Protein AF-A0A3Q2Y5I3-F1 (afdb_monomer)

Sequence (299 aa):
MSGGERCAGTARRYRDRNDTFIEIMEARQEQEHLVAIQEQCLQKLESLRQCGDKLLKEAKEAKELISNFDISPKEHDAAQMVKRAELERKEANKKEVEVKILQEEYTQLQRRKHHLLHRVQRDAVYRDFMQQALKLTRFEDEASLAGHLENLLRIREQLCEKQRLAEEQVDMQRKALLTFNSQHRLMLLQCSNQLSQLHHKLDRAQPEMEHWETKWKHIQGTAAKETLLLGLIKMAALNLYELTGGDVDGEKGVPLSDTDTQLDKLKMFMQDHKDIVRLYQGSSHRNDEEKNTLTLTQH

Mean predicted aligned error: 19.64 Å

Radius of gyration: 103.21 Å; Cα contacts (8 Å, |Δi|>4): 40; chains: 1; bounding box: 162×77×316 Å

Solvent-accessible surface area (backbone atoms only — not comparable to full-atom values): 16712 Å² total; per-residue (Å²): 132,88,83,88,82,88,87,89,90,91,93,89,88,91,88,88,87,67,71,74,63,55,60,60,55,53,57,51,55,52,52,55,53,50,50,55,51,49,52,52,51,49,54,51,50,51,53,49,49,54,49,49,56,49,54,54,48,52,52,49,54,52,50,51,49,49,54,55,60,58,54,52,53,58,52,48,52,52,50,50,50,49,52,50,53,50,50,51,48,53,52,50,51,51,52,50,51,50,51,52,51,52,50,51,51,50,53,50,52,49,51,52,49,53,53,51,51,51,50,54,56,68,52,39,61,57,52,55,49,48,53,52,50,38,74,76,44,92,52,94,44,72,67,57,46,49,52,49,50,52,49,51,50,53,50,49,52,55,51,52,52,53,48,50,54,51,49,51,50,52,50,52,50,50,51,52,50,53,53,49,49,53,53,49,52,50,51,52,51,52,53,51,52,52,49,51,53,52,49,56,52,47,66,62,46,47,60,56,50,53,50,51,50,52,51,49,52,50,52,52,53,50,52,54,50,52,53,49,52,50,52,52,50,47,51,52,44,48,55,52,26,45,72,74,70,48,50,57,89,51,102,84,31,52,54,85,86,44,51,66,63,39,48,52,51,44,50,49,53,52,48,52,52,50,52,52,50,46,54,54,52,55,52,52,51,51,60,53,52,55,54,59,60,66,61,68,79,72,125

Structure (mmCIF, N/CA/C/O backbone):
data_AF-A0A3Q2Y5I3-F1
#
_entry.id   AF-A0A3Q2Y5I3-F1
#
loop_
_atom_site.group_PDB
_atom_site.id
_atom_site.type_symbol
_atom_site.label_atom_id
_atom_site.label_alt_id
_atom_site.label_comp_id
_atom_site.label_asym_id
_atom_site.label_entity_id
_atom_site.label_seq_id
_atom_site.pdbx_PDB_ins_code
_atom_site.Cartn_x
_atom_site.Cartn_y
_atom_site.Cartn_z
_atom_site.occupancy
_atom_site.B_iso_or_equiv
_atom_site.auth_seq_id
_atom_site.auth_comp_id
_atom_site.auth_asym_id
_atom_site.auth_atom_id
_atom_site.pdbx_PDB_model_num
ATOM 1 N N . MET A 1 1 ? -72.805 -4.104 191.306 1.00 37.31 1 MET A N 1
ATOM 2 C CA . MET A 1 1 ? -73.645 -4.900 192.231 1.00 37.31 1 MET A CA 1
ATOM 3 C C . MET A 1 1 ? -72.861 -6.167 192.544 1.00 37.31 1 MET A C 1
ATOM 5 O O . MET A 1 1 ? -72.469 -6.827 191.598 1.00 37.31 1 MET A O 1
ATOM 9 N N . SER A 1 2 ? -72.286 -6.248 193.752 1.00 36.44 2 SER A N 1
ATOM 10 C CA . SER A 1 2 ? -72.666 -7.196 194.830 1.00 36.44 2 SER A CA 1
ATOM 11 C C . SER A 1 2 ? -72.330 -8.657 194.478 1.00 36.44 2 SER A C 1
ATOM 13 O O . SER A 1 2 ? -72.789 -9.116 193.447 1.00 36.44 2 SER A O 1
ATOM 15 N N . GLY A 1 3 ? -71.581 -9.472 195.224 1.00 39.47 3 GLY A N 1
ATOM 16 C CA . GLY A 1 3 ? -70.977 -9.395 196.557 1.00 39.47 3 GLY A CA 1
ATOM 17 C C . GLY A 1 3 ? -70.750 -10.831 197.093 1.00 39.47 3 GLY A C 1
ATOM 18 O O . GLY A 1 3 ? -71.532 -11.714 196.755 1.00 39.47 3 GLY A O 1
ATOM 19 N N . GLY A 1 4 ? -69.717 -11.025 197.935 1.00 42.94 4 GLY A N 1
ATOM 20 C CA . GLY A 1 4 ? -69.507 -12.160 198.875 1.00 42.94 4 GLY A CA 1
ATOM 21 C C . GLY A 1 4 ? -68.862 -13.448 198.317 1.00 42.94 4 GLY A C 1
ATOM 22 O O . GLY A 1 4 ? -68.993 -13.734 197.139 1.00 42.94 4 GLY A O 1
ATOM 23 N N . GLU A 1 5 ? -68.173 -14.322 199.067 1.00 44.59 5 GLU A N 1
ATOM 24 C CA . GLU A 1 5 ? -67.511 -14.315 200.388 1.00 44.59 5 GLU A CA 1
ATOM 25 C C . GLU A 1 5 ? -66.733 -15.663 200.556 1.00 44.59 5 GLU A C 1
ATOM 27 O O . GLU A 1 5 ? -67.221 -16.703 200.130 1.00 44.59 5 GLU A O 1
ATOM 32 N N . ARG A 1 6 ? -65.574 -15.622 201.244 1.00 42.53 6 ARG A N 1
ATOM 33 C CA . ARG A 1 6 ? -64.947 -16.615 202.173 1.00 42.53 6 ARG A CA 1
ATOM 34 C C . ARG A 1 6 ? -64.421 -18.035 201.776 1.00 42.53 6 ARG A C 1
ATOM 36 O O . ARG A 1 6 ? -65.171 -18.967 201.541 1.00 42.53 6 ARG A O 1
ATOM 43 N N . CYS A 1 7 ? -63.093 -18.180 201.989 1.00 43.72 7 CYS A N 1
ATOM 44 C CA . CYS A 1 7 ? -62.319 -19.097 202.884 1.00 43.72 7 CYS A CA 1
ATOM 45 C C . CYS A 1 7 ? -62.081 -20.629 202.647 1.00 43.72 7 CYS A C 1
ATOM 47 O O . CYS A 1 7 ? -62.951 -21.446 202.905 1.00 43.72 7 CYS A O 1
ATOM 49 N N . ALA A 1 8 ? -60.779 -20.956 202.445 1.00 42.91 8 ALA A N 1
ATOM 50 C CA . ALA A 1 8 ? -59.867 -21.891 203.179 1.00 42.91 8 ALA A CA 1
ATOM 51 C C . ALA A 1 8 ? -59.876 -23.448 203.023 1.00 42.91 8 ALA A C 1
ATOM 53 O O . ALA A 1 8 ? -60.890 -24.097 203.239 1.00 42.91 8 ALA A O 1
ATOM 54 N N . GLY A 1 9 ? -58.669 -24.052 202.860 1.00 41.31 9 GLY A N 1
ATOM 55 C CA . GLY A 1 9 ? -58.313 -25.418 203.345 1.00 41.31 9 GLY A CA 1
ATOM 56 C C . GLY A 1 9 ? -57.348 -26.286 202.484 1.00 41.31 9 GLY A C 1
ATOM 57 O O . GLY A 1 9 ? -57.491 -26.345 201.277 1.00 41.31 9 GLY A O 1
ATOM 58 N N . THR A 1 10 ? -56.379 -26.980 203.110 1.00 48.19 10 THR A N 1
ATOM 59 C CA . THR A 1 10 ? -55.113 -27.632 202.628 1.00 48.19 10 THR A CA 1
ATOM 60 C C . THR A 1 10 ? -55.147 -29.087 202.050 1.00 48.19 10 THR A C 1
ATOM 62 O O . THR A 1 10 ? -55.926 -29.879 202.568 1.00 48.19 10 THR A O 1
ATOM 65 N N . ALA A 1 11 ? -54.189 -29.476 201.150 1.00 41.56 11 ALA A N 1
ATOM 66 C CA . ALA A 1 11 ? -53.293 -30.696 201.153 1.00 41.56 11 ALA A CA 1
ATOM 67 C C . ALA A 1 11 ? -53.036 -31.461 199.798 1.00 41.56 11 ALA A C 1
ATOM 69 O O . ALA A 1 11 ? -53.981 -32.013 199.247 1.00 41.56 11 ALA A O 1
ATOM 70 N N . ARG A 1 12 ? -51.754 -31.624 199.350 1.00 41.28 12 ARG A N 1
ATOM 71 C CA . ARG A 1 12 ? -51.049 -32.844 198.783 1.00 41.28 12 ARG A CA 1
ATOM 72 C C . ARG A 1 12 ? -49.870 -32.550 197.804 1.00 41.28 12 ARG A C 1
ATOM 74 O O . ARG A 1 12 ? -49.924 -31.612 197.025 1.00 41.28 12 ARG A O 1
ATOM 81 N N . ARG A 1 13 ? -48.813 -33.392 197.851 1.00 51.41 13 ARG A N 1
ATOM 82 C CA . ARG A 1 13 ? -47.571 -33.438 197.019 1.00 51.41 13 ARG A CA 1
ATOM 83 C C . ARG A 1 13 ? -47.617 -34.545 195.923 1.00 51.41 13 ARG A C 1
ATOM 85 O O . ARG A 1 13 ? -48.323 -35.525 196.138 1.00 51.41 13 ARG A O 1
ATOM 92 N N . TYR A 1 14 ? -46.711 -34.434 194.922 1.00 46.28 14 TYR A N 1
ATOM 93 C CA . TYR A 1 14 ? -46.072 -35.430 193.997 1.00 46.28 14 TYR A CA 1
ATOM 94 C C . TYR A 1 14 ? -46.535 -35.554 192.506 1.00 46.28 14 TYR A C 1
ATOM 96 O O . TYR A 1 14 ? -47.634 -36.038 192.257 1.00 46.28 14 TYR A O 1
ATOM 104 N N . ARG A 1 15 ? -45.579 -35.276 191.572 1.00 46.00 15 ARG A N 1
ATOM 105 C CA . ARG A 1 15 ? -45.534 -35.215 190.064 1.00 46.00 15 ARG A CA 1
ATOM 106 C C . ARG A 1 15 ? -45.593 -33.763 189.544 1.00 46.00 15 ARG A C 1
ATOM 108 O O . ARG A 1 15 ? -46.498 -33.054 189.937 1.00 46.00 15 ARG A O 1
ATOM 115 N N . ASP A 1 16 ? -44.618 -33.193 188.826 1.00 48.84 16 ASP A N 1
ATOM 116 C CA . ASP A 1 16 ? -44.074 -33.640 187.537 1.00 48.84 16 ASP A CA 1
ATOM 117 C C . ASP A 1 16 ? -42.703 -32.985 187.221 1.00 48.84 16 ASP A C 1
ATOM 119 O O . ASP A 1 16 ? -42.537 -31.778 187.377 1.00 48.84 16 ASP A O 1
ATOM 123 N N . ARG A 1 17 ? -41.702 -33.774 186.812 1.00 51.22 17 ARG A N 1
ATOM 124 C CA . ARG A 1 17 ? -40.350 -33.328 186.386 1.00 51.22 17 ARG A CA 1
ATOM 125 C C . ARG A 1 17 ? -39.983 -33.882 184.995 1.00 51.22 17 ARG A C 1
ATOM 127 O O . ARG A 1 17 ? -38.840 -33.722 184.583 1.00 51.22 17 ARG A O 1
ATOM 134 N N . ASN A 1 18 ? -40.914 -34.542 184.298 1.00 50.06 18 ASN A N 1
ATOM 135 C CA . ASN A 1 18 ? -40.638 -35.269 183.052 1.00 50.06 18 ASN A CA 1
ATOM 136 C C . ASN A 1 18 ? -40.991 -34.498 181.768 1.00 50.06 18 ASN A C 1
ATOM 138 O O . ASN A 1 18 ? -40.448 -34.835 180.719 1.00 50.06 18 ASN A O 1
ATOM 142 N N . ASP A 1 19 ? -41.812 -33.450 181.838 1.00 56.25 19 A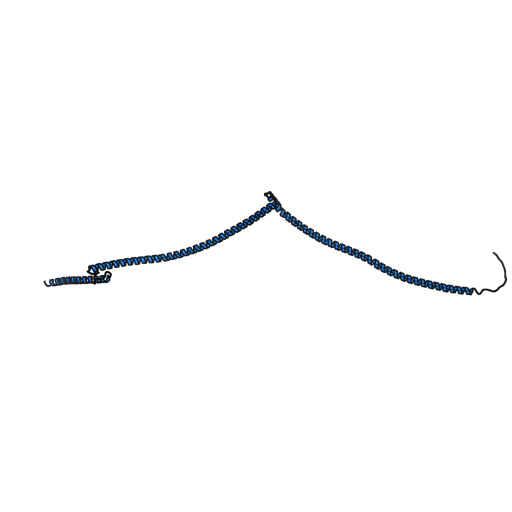SP A N 1
ATOM 143 C CA . ASP A 1 19 ? -42.281 -32.748 180.632 1.00 56.25 19 ASP A CA 1
ATOM 144 C C . ASP A 1 19 ? -41.212 -31.851 179.978 1.00 56.25 19 ASP A C 1
ATOM 146 O O . ASP A 1 19 ? -41.177 -31.714 178.760 1.00 56.25 19 ASP A O 1
ATOM 150 N N . THR A 1 20 ? -40.247 -31.318 180.736 1.00 59.03 20 THR A N 1
ATOM 151 C CA . THR A 1 20 ? -39.224 -30.400 180.191 1.00 59.03 20 THR A CA 1
ATOM 152 C C . THR A 1 20 ? -38.118 -31.078 179.375 1.00 59.03 20 THR A C 1
ATOM 154 O O . THR A 1 20 ? -37.373 -30.400 178.670 1.00 59.03 20 THR A O 1
ATOM 157 N N . PHE A 1 21 ? -37.968 -32.405 179.455 1.00 57.53 21 PHE A N 1
ATOM 158 C CA . PHE A 1 21 ? -36.950 -33.134 178.684 1.00 57.53 21 PHE A CA 1
ATOM 159 C C . PHE A 1 21 ? -37.434 -33.501 177.270 1.00 57.53 21 PHE A C 1
ATOM 161 O O . PHE A 1 21 ? -36.614 -33.649 176.365 1.00 57.53 21 PHE A O 1
ATOM 168 N N . ILE A 1 22 ? -38.751 -33.616 177.067 1.00 62.06 22 ILE A N 1
ATOM 169 C CA . ILE A 1 22 ? -39.343 -33.964 175.766 1.00 62.06 22 ILE A CA 1
ATOM 170 C C . ILE A 1 22 ? -39.290 -32.765 174.804 1.00 62.06 22 ILE A C 1
ATOM 172 O O . ILE A 1 22 ? -38.855 -32.929 173.666 1.00 62.06 22 ILE A O 1
ATOM 176 N N . GLU A 1 23 ? -39.567 -31.547 175.282 1.00 62.19 23 GLU A N 1
ATOM 177 C CA . GLU A 1 23 ? -39.551 -30.327 174.450 1.00 62.19 23 GLU A CA 1
ATOM 178 C C . GLU A 1 23 ? -38.173 -30.017 173.821 1.00 62.19 23 GLU A C 1
ATOM 180 O O . GLU A 1 23 ? -38.087 -29.519 172.700 1.00 62.19 23 GLU A O 1
ATOM 185 N N . ILE A 1 24 ? -37.061 -30.337 174.497 1.00 62.91 24 ILE A N 1
ATOM 186 C CA . ILE A 1 24 ? -35.706 -30.054 173.977 1.00 62.91 24 ILE A CA 1
ATOM 187 C C . ILE A 1 24 ? -35.306 -31.031 172.856 1.00 62.91 24 ILE A C 1
ATOM 189 O O . ILE A 1 24 ? -34.544 -30.669 171.955 1.00 62.91 24 ILE A O 1
ATOM 193 N N . MET A 1 25 ? -35.810 -32.267 172.891 1.00 58.34 25 MET A N 1
ATOM 194 C CA . MET A 1 25 ? -35.556 -33.265 171.847 1.00 58.34 25 MET A CA 1
ATOM 195 C C . MET A 1 25 ? -36.312 -32.937 170.553 1.00 58.34 25 MET A C 1
ATOM 197 O O . MET A 1 25 ? -35.748 -33.091 169.468 1.00 58.34 25 MET A O 1
ATOM 201 N N . GLU A 1 26 ? -37.539 -32.425 170.665 1.00 62.31 26 GLU A N 1
ATOM 202 C CA . GLU A 1 26 ? -38.366 -32.015 169.522 1.00 62.31 26 GLU A CA 1
ATOM 203 C C . GLU A 1 26 ? -37.750 -30.822 168.769 1.00 62.31 26 GLU A C 1
ATOM 205 O O . GLU A 1 26 ? -37.588 -30.879 167.548 1.00 62.31 26 GLU A O 1
ATOM 210 N N . ALA A 1 27 ? -37.251 -29.806 169.485 1.00 65.88 27 ALA A N 1
ATOM 211 C CA . ALA A 1 27 ? -36.591 -28.645 168.875 1.00 65.88 27 ALA A CA 1
ATOM 212 C C . ALA A 1 27 ? -35.312 -29.001 168.080 1.00 65.88 27 ALA A C 1
ATOM 214 O O . ALA A 1 27 ? -34.944 -28.315 167.124 1.00 65.88 27 ALA A O 1
ATOM 215 N N . ARG A 1 28 ? -34.612 -30.085 168.447 1.00 64.56 28 ARG A N 1
ATOM 216 C CA . ARG A 1 28 ? -33.393 -30.529 167.747 1.00 64.56 28 ARG A CA 1
ATOM 217 C C . ARG A 1 28 ? -33.705 -31.246 166.433 1.00 64.56 28 ARG A C 1
ATOM 219 O O . ARG A 1 28 ? -32.997 -31.034 165.450 1.00 64.56 28 ARG A O 1
ATOM 226 N N . GLN A 1 29 ? -34.774 -32.045 166.406 1.00 64.00 29 GLN A N 1
ATOM 227 C CA . GLN A 1 29 ? -35.258 -32.684 165.179 1.00 64.00 29 GLN A CA 1
ATOM 228 C C . GLN A 1 29 ? -35.803 -31.657 164.178 1.00 64.00 29 GLN A C 1
ATOM 230 O O . GLN A 1 29 ? -35.561 -31.789 162.978 1.00 64.00 29 GLN A O 1
ATOM 235 N N . GLU A 1 30 ? -36.467 -30.600 164.652 1.00 67.75 30 GLU A N 1
ATOM 236 C CA . GLU A 1 30 ? -36.909 -29.497 163.789 1.00 67.75 30 GLU A CA 1
ATOM 237 C C . GLU A 1 30 ? -35.732 -28.743 163.151 1.00 67.75 30 GLU A C 1
ATOM 239 O O . GLU A 1 30 ? -35.774 -28.428 161.960 1.00 67.75 30 GLU A O 1
ATOM 244 N N . GLN A 1 31 ? -34.650 -28.505 163.902 1.00 68.00 31 GLN A N 1
ATOM 245 C CA . GLN A 1 31 ? -33.450 -27.841 163.384 1.00 68.00 31 GLN A CA 1
ATOM 246 C C . GLN A 1 31 ? -32.772 -28.665 162.272 1.00 68.00 31 GLN A C 1
ATOM 248 O O . GLN A 1 31 ? -32.412 -28.116 161.230 1.00 68.00 31 GLN A O 1
ATOM 253 N N . GLU A 1 32 ? -32.617 -29.978 162.463 1.00 68.69 32 GLU A N 1
ATOM 254 C CA . GLU A 1 32 ? -32.039 -30.873 161.448 1.00 68.69 32 GLU A CA 1
ATOM 255 C C . GLU A 1 32 ? -32.923 -30.955 160.191 1.00 68.69 32 GLU A C 1
ATOM 257 O O . GLU A 1 32 ? -32.415 -30.932 159.068 1.00 68.69 32 GLU A O 1
ATOM 262 N N . HIS A 1 33 ? -34.249 -30.952 160.360 1.00 74.44 33 HIS A N 1
ATOM 263 C CA . HIS A 1 33 ? -35.201 -30.924 159.249 1.00 74.44 33 HIS A CA 1
ATOM 264 C C . HIS A 1 33 ? -35.137 -29.608 158.448 1.00 74.44 33 HIS A C 1
ATOM 266 O O . HIS A 1 33 ? -35.180 -29.628 157.216 1.00 74.44 33 HIS A O 1
ATOM 272 N N . LEU A 1 34 ? -34.968 -28.459 159.114 1.00 74.00 34 LEU A N 1
ATOM 273 C CA . LEU A 1 34 ? -34.811 -27.160 158.446 1.00 74.00 34 LEU A CA 1
ATOM 274 C C . LEU A 1 34 ? -33.501 -27.055 157.650 1.00 74.00 34 LEU A C 1
ATOM 276 O O . LEU A 1 34 ? -33.509 -26.518 156.540 1.00 74.00 34 LEU A O 1
ATOM 280 N N . VAL A 1 35 ? -32.393 -27.598 158.167 1.00 78.69 35 VAL A N 1
ATOM 281 C CA . VAL A 1 35 ? -31.107 -27.632 157.444 1.00 78.69 35 VAL A CA 1
ATOM 282 C C . VAL A 1 35 ? -31.206 -28.516 156.198 1.00 78.69 35 VAL A C 1
ATOM 284 O O . VAL A 1 35 ? -30.776 -28.104 155.121 1.00 78.69 35 VAL A O 1
ATOM 287 N N . ALA A 1 36 ? -31.864 -29.674 156.296 1.00 77.75 36 ALA A N 1
ATOM 288 C CA . ALA A 1 36 ? -32.100 -30.547 155.146 1.00 77.75 36 ALA A CA 1
ATOM 289 C C . ALA A 1 36 ? -32.948 -29.863 154.050 1.00 77.75 36 ALA A C 1
ATOM 291 O O . ALA A 1 36 ? -32.664 -30.002 152.856 1.00 77.75 36 ALA A O 1
ATOM 292 N N . ILE A 1 37 ? -33.956 -29.071 154.438 1.00 78.12 37 ILE A N 1
ATOM 293 C CA . ILE A 1 37 ? -34.752 -28.264 153.499 1.00 78.12 37 ILE A CA 1
ATOM 294 C C . ILE A 1 37 ? -33.896 -27.168 152.853 1.00 78.12 37 ILE A C 1
ATOM 296 O O . ILE A 1 37 ? -34.027 -26.915 151.653 1.00 78.12 37 ILE A O 1
ATOM 300 N N . GLN A 1 38 ? -33.009 -26.523 153.613 1.00 79.19 38 GLN A N 1
ATOM 301 C CA . GLN A 1 38 ? -32.127 -25.476 153.099 1.00 79.19 38 GLN A CA 1
ATOM 302 C C . GLN A 1 38 ? -31.134 -26.026 152.064 1.00 79.19 38 GLN A C 1
ATOM 304 O O . GLN A 1 38 ? -30.949 -25.415 151.008 1.00 79.19 38 GLN A O 1
ATOM 309 N N . GLU A 1 39 ? -30.541 -27.193 152.320 1.00 79.19 39 GLU A N 1
ATOM 310 C CA . GLU A 1 39 ? -29.638 -27.863 151.378 1.00 79.19 39 GLU A CA 1
ATOM 311 C C . GLU A 1 39 ? -30.367 -28.316 150.106 1.00 79.19 39 GLU A C 1
ATOM 313 O O . GLU A 1 39 ? -29.867 -28.096 148.999 1.00 79.19 39 GLU A O 1
ATOM 318 N N . GLN A 1 40 ? -31.591 -28.848 150.226 1.00 80.06 40 GLN A N 1
ATOM 319 C CA . GLN A 1 40 ? -32.436 -29.145 149.062 1.00 80.06 40 GLN A CA 1
ATOM 320 C C . GLN A 1 40 ? -32.775 -27.887 148.254 1.00 80.06 40 GLN A C 1
ATOM 322 O O . GLN A 1 40 ? -32.740 -27.915 147.020 1.00 80.06 40 GLN A O 1
ATOM 327 N N . CYS A 1 41 ? -33.087 -26.774 148.925 1.00 80.12 41 CYS A N 1
ATOM 328 C CA . CYS A 1 41 ? -33.339 -25.496 148.262 1.00 80.12 41 CYS A CA 1
ATOM 329 C C . CYS A 1 41 ? -32.100 -25.007 147.499 1.00 80.12 41 CYS A C 1
ATOM 331 O O . CYS A 1 41 ? -32.232 -24.573 146.354 1.00 80.12 41 CYS A O 1
ATOM 333 N N . LEU A 1 42 ? -30.905 -25.122 148.088 1.00 84.12 42 LEU A N 1
ATOM 334 C CA . LEU A 1 42 ? -29.641 -24.723 147.460 1.00 84.12 42 LEU A CA 1
ATOM 335 C C . LEU A 1 42 ? -29.295 -25.583 146.240 1.00 84.12 42 LEU A C 1
ATOM 337 O O . LEU A 1 42 ? -29.021 -25.033 145.174 1.00 84.12 42 LEU A O 1
ATOM 341 N N . GLN A 1 43 ? -29.388 -26.910 146.343 1.00 81.94 43 GLN A N 1
ATOM 342 C CA . GLN A 1 43 ? -29.141 -27.809 145.207 1.00 81.94 43 GLN A CA 1
ATOM 343 C C . GLN A 1 43 ? -30.130 -27.564 144.060 1.00 81.94 43 GLN A C 1
ATOM 345 O O . GLN A 1 43 ? -29.751 -27.542 142.885 1.00 81.94 43 GLN A O 1
ATOM 350 N N . LYS A 1 44 ? -31.406 -27.317 144.385 1.00 82.62 44 LYS A N 1
ATOM 351 C CA . LYS A 1 44 ? -32.424 -26.981 143.385 1.00 82.62 44 LYS A CA 1
ATOM 352 C C . LYS A 1 44 ? -32.116 -25.645 142.710 1.00 82.62 44 LYS A C 1
ATOM 354 O O . LYS A 1 44 ? -32.226 -25.551 141.489 1.00 82.62 44 LYS A O 1
ATOM 359 N N . LEU A 1 45 ? -31.655 -24.651 143.467 1.00 84.56 45 LEU A N 1
ATOM 360 C CA . LEU A 1 45 ? -31.252 -23.346 142.943 1.00 84.56 45 LEU A CA 1
ATOM 361 C C . LEU A 1 45 ? -30.013 -23.439 142.034 1.00 84.56 45 LEU A C 1
ATOM 363 O O . LEU A 1 45 ? -29.995 -22.819 140.972 1.00 84.56 45 LEU A O 1
ATOM 367 N N . GLU A 1 46 ? -29.023 -24.268 142.375 1.00 83.88 46 GLU A N 1
ATOM 368 C CA . GLU A 1 46 ? -27.865 -24.524 141.508 1.00 83.88 46 GLU A CA 1
ATOM 369 C C . GLU A 1 46 ? -28.241 -25.276 140.225 1.00 83.88 46 GLU A C 1
ATOM 371 O O . GLU A 1 46 ? -27.785 -24.899 139.144 1.00 83.88 46 GLU A O 1
ATOM 376 N N . SER A 1 47 ? -29.125 -26.277 140.302 1.00 83.94 47 SER A N 1
ATOM 377 C CA . SER A 1 47 ? -29.622 -26.990 139.115 1.00 83.94 47 SER A CA 1
ATOM 378 C C . SER A 1 47 ? -30.410 -26.069 138.175 1.00 83.94 47 SER A C 1
ATOM 380 O O . SER A 1 47 ? -30.244 -26.136 136.957 1.00 83.94 47 SER A O 1
ATOM 382 N N . LEU A 1 48 ? -31.206 -25.149 138.734 1.00 86.56 48 LEU A N 1
ATOM 383 C CA . LEU A 1 48 ? -31.932 -24.129 137.979 1.00 86.56 48 LEU A CA 1
ATOM 384 C C . LEU A 1 48 ? -30.981 -23.107 137.358 1.00 86.56 48 LEU A C 1
ATOM 386 O O . LEU A 1 48 ? -31.184 -22.722 136.211 1.00 86.56 48 LEU A O 1
ATOM 390 N N . ARG A 1 49 ? -29.918 -22.709 138.065 1.00 87.38 49 ARG A N 1
ATOM 391 C CA . ARG A 1 49 ? -28.883 -21.822 137.523 1.00 87.38 49 ARG A CA 1
ATOM 392 C C . ARG A 1 49 ? -28.142 -22.474 136.356 1.00 87.38 49 ARG A C 1
ATOM 394 O O . ARG A 1 49 ? -28.014 -21.860 135.304 1.00 87.38 49 ARG A O 1
ATOM 401 N N . GLN A 1 50 ? -27.726 -23.733 136.497 1.00 83.94 50 GLN A N 1
ATOM 402 C CA . GLN A 1 50 ? -27.095 -24.486 135.408 1.00 83.94 50 GLN A CA 1
ATOM 403 C C . GLN A 1 50 ? -28.054 -24.711 134.229 1.00 83.94 50 GLN A C 1
ATOM 405 O O . GLN A 1 50 ? -27.631 -24.658 133.075 1.00 83.94 50 GLN A O 1
ATOM 410 N N . CYS A 1 51 ? -29.341 -24.947 134.503 1.00 87.06 51 CYS A N 1
ATOM 411 C CA . CYS A 1 51 ? -30.384 -25.031 133.480 1.00 87.06 51 CYS A CA 1
ATOM 412 C C . CYS A 1 51 ? -30.552 -23.688 132.748 1.00 87.06 51 CYS A C 1
ATOM 414 O O . CYS A 1 51 ? -30.596 -23.656 131.521 1.00 87.06 51 CYS A O 1
ATOM 416 N N . GLY A 1 52 ? -30.539 -22.574 133.485 1.00 87.50 52 GLY A N 1
ATOM 417 C CA . GLY A 1 52 ? -30.578 -21.222 132.932 1.00 87.50 52 GLY A CA 1
ATOM 418 C C . GLY A 1 52 ? -29.370 -20.904 132.050 1.00 87.50 52 GLY A C 1
ATOM 419 O O . GLY A 1 52 ? -29.542 -20.410 130.940 1.00 87.50 52 GLY A O 1
ATOM 420 N N . ASP A 1 53 ? -28.158 -21.251 132.488 1.00 88.00 53 ASP A N 1
ATOM 421 C CA . ASP A 1 53 ? -26.934 -21.026 131.708 1.00 88.00 53 ASP A CA 1
ATOM 422 C C . ASP A 1 53 ? -26.903 -21.864 130.416 1.00 88.00 53 ASP A C 1
ATOM 424 O O . ASP A 1 53 ? -26.415 -21.389 129.387 1.00 88.00 53 ASP A O 1
ATOM 428 N N . LYS A 1 54 ? -27.449 -23.091 130.435 1.00 88.56 54 LYS A N 1
ATOM 429 C CA . LYS A 1 54 ? -27.617 -23.931 129.233 1.00 88.56 54 LYS A CA 1
ATOM 430 C C . LYS A 1 54 ? -28.630 -23.327 128.264 1.00 88.56 54 LYS A C 1
ATOM 432 O O . LYS A 1 54 ? -28.287 -23.110 127.107 1.00 88.56 54 LYS A O 1
ATOM 437 N N . LEU A 1 55 ? -29.814 -22.959 128.755 1.00 87.56 55 LEU A N 1
ATOM 438 C CA . LEU A 1 55 ? -30.846 -22.303 127.946 1.00 87.56 55 LEU A CA 1
ATOM 439 C C . LEU A 1 55 ? -30.343 -20.992 127.331 1.00 87.56 55 LEU A C 1
ATOM 441 O O . LEU A 1 55 ? -30.683 -20.663 126.199 1.00 87.56 55 LEU A O 1
ATOM 445 N N . LEU A 1 56 ? -29.498 -20.244 128.044 1.00 88.62 56 LEU A N 1
ATOM 446 C CA . LEU A 1 56 ? -28.941 -18.991 127.540 1.00 88.62 56 LEU A CA 1
ATOM 447 C C . LEU A 1 56 ? -27.870 -19.211 126.457 1.00 88.62 56 LEU A C 1
ATOM 449 O O . LEU A 1 56 ? -27.732 -18.370 125.567 1.00 88.62 56 LEU A O 1
ATOM 453 N N . LYS A 1 57 ? -27.130 -20.327 126.499 1.00 87.62 57 LYS A N 1
ATOM 454 C CA . LYS A 1 57 ? -26.235 -20.743 125.404 1.00 87.62 57 LYS A CA 1
ATOM 455 C C . LYS A 1 57 ? -27.027 -21.209 124.189 1.00 87.62 57 LYS A C 1
ATOM 457 O O . LYS A 1 57 ? -26.797 -20.684 123.105 1.00 87.62 57 LYS A O 1
ATOM 462 N N . GLU A 1 58 ? -28.019 -22.072 124.387 1.00 87.06 58 GLU A N 1
ATOM 463 C CA . GLU A 1 58 ? -28.908 -22.542 123.317 1.00 87.06 58 GLU A CA 1
ATOM 464 C C . GLU A 1 58 ? -29.646 -21.373 122.646 1.00 87.06 58 GLU A C 1
ATOM 466 O O . GLU A 1 58 ? -29.753 -21.319 121.424 1.00 87.06 58 GLU A O 1
ATOM 471 N N . ALA A 1 59 ? -30.081 -20.369 123.416 1.00 85.88 59 ALA A N 1
ATOM 472 C CA . ALA A 1 59 ? -30.698 -19.162 122.872 1.00 85.88 59 ALA A CA 1
ATOM 473 C C . ALA A 1 59 ? -29.725 -18.310 122.033 1.00 85.88 59 ALA A C 1
ATOM 475 O O . ALA A 1 59 ? -30.138 -17.705 121.042 1.00 85.88 59 ALA A O 1
ATOM 476 N N . LYS A 1 60 ? -28.438 -18.246 122.405 1.00 85.94 60 LYS A N 1
ATOM 477 C CA . LYS A 1 60 ? -27.406 -17.554 121.611 1.00 85.94 60 LYS A CA 1
ATOM 478 C C . LYS A 1 60 ? -27.095 -18.313 120.323 1.00 85.94 60 LYS A C 1
ATOM 480 O O . LYS A 1 60 ? -27.087 -17.694 119.264 1.00 85.94 60 LYS A O 1
ATOM 485 N N . GLU A 1 61 ? -26.941 -19.631 120.400 1.00 85.62 61 GLU A N 1
ATOM 486 C CA . GLU A 1 61 ? -26.732 -20.504 119.239 1.00 85.62 61 GLU A CA 1
ATOM 487 C C . GLU A 1 61 ? -27.922 -20.434 118.267 1.00 85.62 61 GLU A C 1
ATOM 489 O O . GLU A 1 61 ? -27.738 -20.252 117.063 1.00 85.62 61 GLU A O 1
ATOM 494 N N . ALA A 1 62 ? -29.157 -20.460 118.779 1.00 83.31 62 ALA A N 1
ATOM 495 C CA . ALA A 1 62 ? -30.362 -20.280 117.971 1.00 83.31 62 ALA A CA 1
ATOM 496 C C . ALA A 1 62 ? -30.404 -18.902 117.291 1.00 83.31 62 ALA A C 1
ATOM 498 O O . ALA A 1 62 ? -30.791 -18.796 116.127 1.00 83.31 62 ALA A O 1
ATOM 499 N N . LYS A 1 63 ? -29.974 -17.839 117.983 1.00 83.62 63 LYS A N 1
ATOM 500 C CA . LYS A 1 63 ? -29.921 -16.485 117.416 1.00 83.62 63 LYS A CA 1
ATOM 501 C C . LYS A 1 63 ? -28.877 -16.360 116.302 1.00 83.62 63 LYS A C 1
ATOM 503 O O . LYS A 1 63 ? -29.146 -15.699 115.301 1.00 83.62 63 LYS A O 1
ATOM 508 N N . GLU A 1 64 ? -27.718 -16.996 116.447 1.00 82.75 64 GLU A N 1
ATOM 509 C CA . GLU A 1 64 ? -26.686 -17.035 115.402 1.00 82.75 64 GLU A CA 1
ATOM 510 C C . GLU A 1 64 ? -27.146 -17.838 114.182 1.00 82.75 64 GLU A C 1
ATOM 512 O O . GLU A 1 64 ? -26.978 -17.380 113.052 1.00 82.75 64 GLU A O 1
ATOM 517 N N . LEU A 1 65 ? -27.812 -18.978 114.390 1.00 81.69 65 LEU A N 1
ATOM 518 C CA . LEU A 1 65 ? -28.417 -19.744 113.301 1.00 81.69 65 LEU A CA 1
ATOM 519 C C . LEU A 1 65 ? -29.465 -18.916 112.554 1.00 81.69 65 LEU A C 1
ATOM 521 O O . LEU A 1 65 ? -29.385 -18.820 111.334 1.00 81.69 65 LEU A O 1
ATOM 525 N N . ILE A 1 66 ? -30.391 -18.257 113.258 1.00 79.12 66 ILE A N 1
ATOM 526 C CA . ILE A 1 66 ? -31.398 -17.390 112.626 1.00 79.12 66 ILE A CA 1
ATOM 527 C C . ILE A 1 66 ? -30.723 -16.266 111.834 1.00 79.12 66 ILE A C 1
ATOM 529 O O . ILE A 1 66 ? -31.082 -16.046 110.684 1.00 79.12 66 ILE A O 1
ATOM 533 N N . SER A 1 67 ? -29.704 -15.603 112.391 1.00 75.44 67 SER A N 1
ATOM 534 C CA . SER A 1 67 ? -28.961 -14.558 111.675 1.00 75.44 67 SER A CA 1
ATOM 535 C C . SER A 1 67 ? -28.289 -15.088 110.402 1.00 75.44 67 SER A C 1
ATOM 537 O O . SER A 1 67 ? -28.351 -14.439 109.360 1.00 75.44 67 SER A O 1
ATOM 539 N N . ASN A 1 68 ? -27.687 -16.278 110.453 1.00 73.62 68 ASN A N 1
ATOM 540 C CA . ASN A 1 68 ? -27.053 -16.906 109.291 1.00 73.62 68 ASN A CA 1
ATOM 541 C C . ASN A 1 68 ? -28.087 -17.347 108.236 1.00 73.62 68 ASN A C 1
ATOM 543 O O . ASN A 1 68 ? -27.832 -17.254 107.034 1.00 73.62 68 ASN A O 1
ATOM 547 N N . PHE A 1 69 ? -29.271 -17.782 108.675 1.00 69.62 69 PHE A N 1
ATOM 548 C CA . PHE A 1 69 ? -30.382 -18.185 107.813 1.00 69.62 69 PHE A CA 1
ATOM 549 C C . PHE A 1 69 ? -31.216 -17.027 107.265 1.00 69.62 69 PHE A C 1
ATOM 551 O O . PHE A 1 69 ? -31.916 -17.258 106.295 1.00 69.62 69 PHE A O 1
ATOM 558 N N . ASP A 1 70 ? -31.188 -15.819 107.828 1.00 66.69 70 ASP A N 1
ATOM 559 C CA . ASP A 1 70 ? -31.964 -14.678 107.304 1.00 66.69 70 ASP A CA 1
ATOM 560 C C . ASP A 1 70 ? -31.167 -13.858 106.269 1.00 66.69 70 ASP A C 1
ATOM 562 O O . ASP A 1 70 ? -31.738 -13.289 105.336 1.00 66.69 70 ASP A O 1
ATOM 566 N N . ILE A 1 71 ? -29.835 -13.837 106.403 1.00 66.12 71 ILE A N 1
ATOM 567 C CA . ILE A 1 71 ? -28.917 -13.151 105.478 1.00 66.12 71 ILE A CA 1
ATOM 568 C C . ILE A 1 71 ? -28.758 -13.966 104.180 1.00 66.12 71 ILE A C 1
ATOM 570 O O . ILE A 1 71 ? -28.869 -13.425 103.083 1.00 66.12 71 ILE A O 1
ATOM 574 N N . SER A 1 72 ? -28.608 -15.289 104.291 1.00 63.75 72 SER A N 1
ATOM 575 C CA . SER A 1 72 ? -28.346 -16.186 103.154 1.00 63.75 72 SER A CA 1
ATOM 576 C C . SER A 1 72 ? -29.450 -16.245 102.068 1.00 63.75 72 SER A C 1
ATOM 578 O O . SER A 1 72 ? -29.126 -16.081 100.891 1.00 63.75 72 SER A O 1
ATOM 580 N N . PRO A 1 73 ? -30.752 -16.429 102.375 1.00 65.06 73 PRO A N 1
ATOM 581 C CA . PRO A 1 73 ? -31.794 -16.585 101.359 1.00 65.06 73 PRO A CA 1
ATOM 582 C C . PRO A 1 73 ? -32.190 -15.262 100.700 1.00 65.06 73 PRO A C 1
ATOM 584 O O . PRO A 1 73 ? -32.405 -15.237 99.493 1.00 65.06 73 PRO A O 1
ATOM 587 N N . LYS A 1 74 ? -32.230 -14.141 101.436 1.00 71.44 74 LYS A N 1
ATOM 588 C CA . LYS A 1 74 ? -32.540 -12.826 100.844 1.00 71.44 74 LYS A CA 1
ATOM 589 C C . LYS A 1 74 ? -31.445 -12.373 99.881 1.00 71.44 74 LYS A C 1
ATOM 591 O O . LYS A 1 74 ? -31.759 -11.886 98.797 1.00 71.44 74 LYS A O 1
ATOM 596 N N . GLU A 1 75 ? -30.177 -12.560 100.246 1.00 68.88 75 GLU A N 1
ATOM 597 C CA . GLU A 1 75 ? -29.049 -12.249 99.364 1.00 68.88 75 GLU A CA 1
ATOM 598 C C . GLU A 1 75 ? -28.976 -13.212 98.172 1.00 68.88 75 GLU A C 1
ATOM 600 O O . GLU A 1 75 ? -28.727 -12.772 97.049 1.00 68.88 75 GLU A O 1
ATOM 605 N N . HIS A 1 76 ? -29.263 -14.504 98.373 1.00 73.12 76 HIS A N 1
ATOM 606 C CA . HIS A 1 76 ? -29.299 -15.497 97.299 1.00 73.12 76 HIS A CA 1
ATOM 607 C C . HIS A 1 76 ? -30.426 -15.236 96.285 1.00 73.12 76 HIS A C 1
ATOM 609 O O . HIS A 1 76 ? -30.171 -15.230 95.079 1.00 73.12 76 HIS A O 1
ATOM 615 N N . ASP A 1 77 ? -31.651 -14.974 96.743 1.00 75.88 77 ASP A N 1
ATOM 616 C CA . ASP A 1 77 ? -32.802 -14.717 95.870 1.00 75.88 77 ASP A CA 1
ATOM 617 C C . ASP A 1 77 ? -32.651 -13.386 95.129 1.00 75.88 77 ASP A C 1
ATOM 619 O O . ASP A 1 77 ? -32.905 -13.312 93.922 1.00 75.88 77 ASP A O 1
ATOM 623 N N . ALA A 1 78 ? -32.142 -12.350 95.807 1.00 79.50 78 ALA A N 1
ATOM 624 C CA . ALA A 1 78 ? -31.781 -11.091 95.165 1.00 79.50 78 ALA A CA 1
ATOM 625 C C . ALA A 1 78 ? -30.684 -11.299 94.106 1.00 79.50 78 ALA A C 1
ATOM 627 O O . ALA A 1 78 ? -30.821 -10.825 92.977 1.00 79.50 78 ALA A O 1
ATOM 628 N N . ALA A 1 79 ? -29.634 -12.070 94.408 1.00 81.00 79 ALA A N 1
ATOM 629 C CA . ALA A 1 79 ? -28.571 -12.378 93.453 1.00 81.00 79 ALA A CA 1
ATOM 630 C C . ALA A 1 79 ? -29.067 -13.220 92.264 1.00 81.00 79 ALA A C 1
ATOM 632 O O . ALA A 1 79 ? -28.618 -13.020 91.133 1.00 81.00 79 ALA A O 1
ATOM 633 N N . GLN A 1 80 ? -30.004 -14.148 92.476 1.00 82.88 80 GLN A N 1
ATOM 634 C CA . GLN A 1 80 ? -30.593 -14.951 91.405 1.00 82.88 80 GLN A CA 1
ATOM 635 C C . GLN A 1 80 ? -31.503 -14.112 90.498 1.00 82.88 80 GLN A C 1
ATOM 637 O O . GLN A 1 80 ? -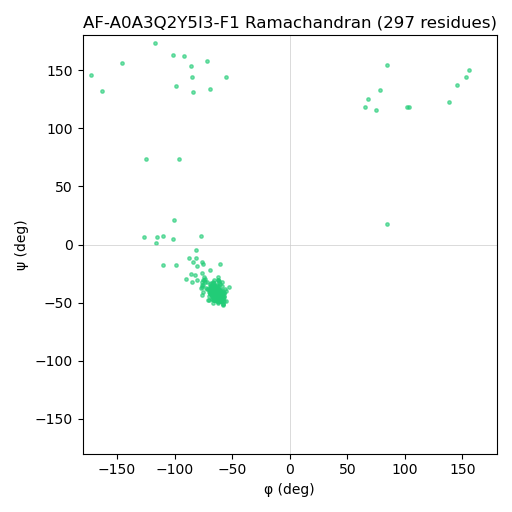31.441 -14.260 89.275 1.00 82.88 80 GLN A O 1
ATOM 642 N N . MET A 1 81 ? -32.305 -13.209 91.068 1.00 80.50 81 MET A N 1
ATOM 643 C CA . MET A 1 81 ? -33.114 -12.243 90.316 1.00 80.50 81 MET A CA 1
ATOM 644 C C . MET A 1 81 ? -32.231 -11.315 89.475 1.00 80.50 81 MET A C 1
ATOM 646 O O . MET A 1 81 ? -32.497 -11.133 88.288 1.00 80.50 81 MET A O 1
ATOM 650 N N . VAL A 1 82 ? -31.135 -10.803 90.049 1.00 84.88 82 VAL A N 1
ATOM 651 C CA . VAL A 1 82 ? -30.153 -9.979 89.326 1.00 84.88 82 VAL A CA 1
ATOM 652 C C . VAL A 1 82 ? -29.527 -10.762 88.171 1.00 84.88 82 VAL A C 1
ATOM 654 O O . VAL A 1 82 ? -29.523 -10.271 87.046 1.00 84.88 82 VAL A O 1
ATOM 657 N N . LYS A 1 83 ? -29.091 -12.010 88.387 1.00 86.88 83 LYS A N 1
ATOM 658 C CA . LYS A 1 83 ? -28.537 -12.861 87.315 1.00 86.88 83 LYS A CA 1
ATOM 659 C C . LYS A 1 83 ? -29.543 -13.136 86.192 1.00 86.88 83 LYS A C 1
ATOM 661 O O . LYS A 1 83 ? -29.163 -13.119 85.024 1.00 86.88 83 LYS A O 1
ATOM 666 N N . ARG A 1 84 ? -30.817 -13.386 86.517 1.00 85.62 84 ARG A N 1
ATOM 667 C CA . ARG A 1 84 ? -31.880 -13.582 85.510 1.00 85.62 84 ARG A CA 1
ATOM 668 C C . ARG A 1 84 ? -32.136 -12.302 84.718 1.00 85.62 84 ARG A C 1
ATOM 670 O O . ARG A 1 84 ? -32.140 -12.356 83.493 1.00 85.62 84 ARG A O 1
ATOM 677 N N . ALA A 1 85 ? -32.237 -11.162 85.399 1.00 88.75 85 ALA A N 1
ATOM 678 C CA . ALA A 1 85 ? -32.378 -9.858 84.757 1.00 88.75 85 ALA A CA 1
ATOM 679 C C . ALA A 1 85 ? -31.161 -9.508 83.879 1.00 88.75 85 ALA A C 1
ATOM 681 O O . ALA A 1 85 ? -31.310 -8.909 82.817 1.00 88.75 85 ALA A O 1
ATOM 682 N N . GLU A 1 86 ? -29.947 -9.902 84.276 1.00 87.88 86 GLU A N 1
ATOM 683 C CA . GLU A 1 86 ? -28.738 -9.741 83.464 1.00 87.88 86 GLU A CA 1
ATOM 684 C C . GLU A 1 86 ? -28.727 -10.633 82.219 1.00 87.88 86 GLU A C 1
ATOM 686 O O . GLU A 1 86 ? -28.289 -10.184 81.160 1.00 87.88 86 GLU A O 1
ATOM 691 N N . LEU A 1 87 ? -29.181 -11.886 82.319 1.00 91.94 87 LEU A N 1
ATOM 692 C CA . LEU A 1 87 ? -29.294 -12.784 81.165 1.00 91.94 87 LEU A CA 1
ATOM 693 C C . LEU A 1 87 ? -30.345 -12.275 80.178 1.00 91.94 87 LEU A C 1
ATOM 695 O O . LEU A 1 87 ? -30.056 -12.167 78.989 1.00 91.94 87 LEU A O 1
ATOM 699 N N . GLU A 1 88 ? -31.508 -11.869 80.679 1.00 90.00 88 GLU A N 1
ATOM 700 C CA . GLU A 1 88 ? -32.575 -11.283 79.870 1.00 90.00 88 GLU A CA 1
ATOM 701 C C . GLU A 1 88 ? -32.115 -9.981 79.200 1.00 90.00 88 GLU A C 1
ATOM 703 O O . GLU A 1 88 ? -32.328 -9.793 78.005 1.00 90.00 88 GLU A O 1
ATOM 708 N N . ARG A 1 89 ? -31.365 -9.127 79.913 1.00 90.44 89 ARG A N 1
ATOM 709 C CA . ARG A 1 89 ? -30.713 -7.947 79.322 1.00 90.44 89 ARG A CA 1
ATOM 710 C C . ARG A 1 89 ? -29.699 -8.313 78.244 1.00 90.44 89 ARG A C 1
ATOM 712 O O . ARG A 1 89 ? -29.654 -7.654 77.214 1.00 90.44 89 ARG A O 1
ATOM 719 N N . LYS A 1 90 ? -28.881 -9.350 78.442 1.00 92.62 90 LYS A N 1
ATOM 720 C CA . LYS A 1 90 ? -27.913 -9.804 77.428 1.00 92.62 90 LYS A CA 1
ATOM 721 C C . LYS A 1 90 ? -28.617 -10.328 76.178 1.00 92.62 90 LYS A C 1
ATOM 723 O O . LYS A 1 90 ? -28.165 -10.041 75.073 1.00 92.62 90 LYS A O 1
ATOM 728 N N . GLU A 1 91 ? -29.705 -11.074 76.330 1.00 93.00 91 GLU A N 1
ATOM 729 C CA . GLU A 1 91 ? -30.511 -11.557 75.206 1.00 93.00 91 GLU A CA 1
ATOM 730 C C . GLU A 1 91 ? -31.253 -10.425 74.496 1.00 93.00 91 GLU A C 1
ATOM 732 O O . GLU A 1 91 ? -31.242 -10.374 73.266 1.00 93.00 91 GLU A O 1
ATOM 737 N N . ALA A 1 92 ? -31.834 -9.488 75.248 1.00 93.12 92 ALA A N 1
ATOM 738 C CA . ALA A 1 92 ? -32.448 -8.283 74.702 1.00 93.12 92 ALA A CA 1
ATOM 739 C C . ALA A 1 92 ? -31.425 -7.456 73.912 1.00 93.12 92 ALA A C 1
ATOM 741 O O . ALA A 1 92 ? -31.697 -7.092 72.773 1.00 93.12 92 ALA A O 1
ATOM 742 N N . ASN A 1 93 ? -30.216 -7.267 74.450 1.00 94.12 93 ASN A N 1
ATOM 743 C CA . ASN A 1 93 ? -29.137 -6.555 73.765 1.00 94.12 93 ASN A CA 1
ATOM 744 C C . ASN A 1 93 ? -28.702 -7.264 72.472 1.00 94.12 93 ASN A C 1
ATOM 746 O O . ASN A 1 93 ? -28.484 -6.598 71.465 1.00 94.12 93 ASN A O 1
ATOM 750 N N . LYS A 1 94 ? -28.592 -8.602 72.464 1.00 95.00 94 LYS A N 1
ATOM 751 C CA . LYS A 1 94 ? -28.276 -9.365 71.240 1.00 95.00 94 LYS A CA 1
ATOM 752 C C . LYS A 1 94 ? -29.348 -9.172 70.169 1.00 95.00 94 LYS A C 1
ATOM 754 O O . LYS A 1 94 ? -29.018 -8.831 69.038 1.00 95.00 94 LYS A O 1
ATOM 759 N N . LYS A 1 95 ? -30.623 -9.309 70.548 1.00 95.81 95 LYS A N 1
ATOM 760 C CA . LYS A 1 95 ? -31.759 -9.082 69.644 1.00 95.81 95 LYS A CA 1
ATOM 761 C C . LYS A 1 95 ? -31.799 -7.639 69.144 1.00 95.81 95 LYS A C 1
ATOM 763 O O . LYS A 1 95 ? -32.094 -7.411 67.980 1.00 95.81 95 LYS A O 1
ATOM 768 N N . GLU A 1 96 ? -31.469 -6.662 69.985 1.00 95.75 96 GLU A N 1
ATOM 769 C CA . GLU A 1 96 ? -31.429 -5.255 69.584 1.00 95.75 96 GLU A CA 1
ATOM 770 C C . GLU A 1 96 ? -30.314 -4.979 68.564 1.00 95.75 96 GLU A C 1
ATOM 772 O O . GLU A 1 96 ? -30.523 -4.234 67.607 1.00 95.75 96 GLU A O 1
ATOM 777 N N . VAL A 1 97 ? -29.145 -5.608 68.723 1.00 95.81 97 VAL A N 1
ATOM 778 C CA . VAL A 1 97 ? -28.060 -5.538 67.733 1.00 95.81 97 VAL A CA 1
ATOM 779 C C . VAL A 1 97 ? -28.478 -6.196 66.417 1.00 95.81 97 VAL A C 1
ATOM 781 O O . VAL A 1 97 ? -28.294 -5.597 65.362 1.00 95.81 97 VAL A O 1
ATOM 784 N N . GLU A 1 98 ? -29.092 -7.379 66.460 1.00 95.56 98 GLU A N 1
ATOM 785 C CA . GLU A 1 98 ? -29.605 -8.058 65.261 1.00 95.56 98 GLU A CA 1
ATOM 786 C C . GLU A 1 98 ? -30.677 -7.228 64.545 1.00 95.56 98 GLU A C 1
ATOM 788 O O . GLU A 1 98 ? -30.633 -7.087 63.325 1.00 95.56 98 GLU A O 1
ATOM 793 N N . VAL A 1 99 ? -31.599 -6.606 65.287 1.00 96.44 99 VAL A N 1
ATOM 794 C CA . VAL A 1 99 ? -32.607 -5.697 64.721 1.00 96.44 99 VAL A CA 1
ATOM 795 C C . VAL A 1 99 ? -31.945 -4.497 64.046 1.00 96.44 99 VAL A C 1
ATOM 797 O O . VAL A 1 99 ? -32.374 -4.121 62.958 1.00 96.44 99 VAL A O 1
ATOM 800 N N . LYS A 1 100 ? -30.890 -3.919 64.636 1.00 96.88 100 LYS A N 1
ATOM 801 C CA . LYS A 1 100 ? -30.138 -2.813 64.018 1.00 96.88 100 LYS A CA 1
ATOM 802 C C . LYS A 1 100 ? -29.458 -3.248 62.718 1.00 96.88 100 LYS A C 1
ATOM 804 O O . LYS A 1 100 ? -29.606 -2.562 61.711 1.00 96.88 100 LYS A O 1
ATOM 809 N N . ILE A 1 101 ? -28.797 -4.407 62.708 1.00 96.62 101 ILE A N 1
ATOM 810 C CA . ILE A 1 101 ? -28.158 -4.960 61.501 1.00 96.62 101 ILE A CA 1
ATOM 811 C C . ILE A 1 101 ? -29.205 -5.214 60.407 1.00 96.62 101 ILE A C 1
ATOM 813 O O . ILE A 1 101 ? -29.052 -4.747 59.280 1.00 96.62 101 ILE A O 1
ATOM 817 N N . LEU A 1 102 ? -30.314 -5.876 60.744 1.00 96.88 102 LEU A N 1
ATOM 818 C CA . LEU A 1 102 ? -31.401 -6.146 59.799 1.00 96.88 102 LEU A CA 1
ATOM 819 C C . LEU A 1 102 ? -32.052 -4.858 59.279 1.00 96.88 102 LEU A C 1
ATOM 821 O O . LEU A 1 102 ? -32.424 -4.780 58.108 1.00 96.88 102 LEU A O 1
ATOM 825 N N . GLN A 1 103 ? -32.181 -3.827 60.118 1.00 97.25 103 GLN A N 1
ATOM 826 C CA . GLN A 1 103 ? -32.653 -2.509 59.690 1.00 97.25 103 GLN A CA 1
ATOM 827 C C . GLN A 1 103 ? -31.686 -1.871 58.689 1.00 97.25 103 GLN A C 1
ATOM 829 O O . GLN A 1 103 ? -32.124 -1.361 57.656 1.00 97.25 103 GLN A O 1
ATOM 834 N N . GLU A 1 104 ? -30.380 -1.923 58.945 1.00 96.38 104 GLU A N 1
ATOM 835 C CA . GLU A 1 104 ? -29.372 -1.422 58.012 1.00 96.38 104 GLU A CA 1
ATOM 836 C C . GLU A 1 104 ? -29.426 -2.170 56.673 1.00 96.38 104 GLU A C 1
ATOM 838 O O . GLU A 1 104 ? -29.524 -1.523 55.625 1.00 96.38 104 GLU A O 1
ATOM 843 N N . GLU A 1 105 ? -29.463 -3.503 56.686 1.00 96.62 105 GLU A N 1
ATOM 844 C CA . GLU A 1 105 ? -29.596 -4.341 55.487 1.00 96.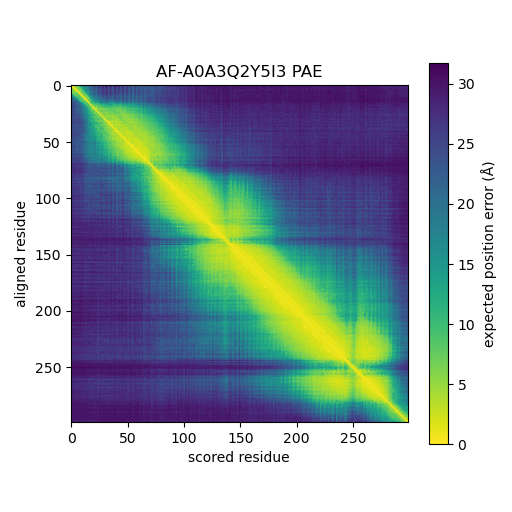62 105 GLU A CA 1
ATOM 845 C C . GLU A 1 105 ? -30.878 -4.034 54.709 1.00 96.62 105 GLU A C 1
ATOM 847 O O . GLU A 1 105 ? -30.842 -3.841 53.489 1.00 96.62 105 GLU A O 1
ATOM 852 N N . TYR A 1 106 ? -32.008 -3.896 55.407 1.00 96.44 106 TYR A N 1
ATOM 853 C CA . TYR A 1 106 ? -33.275 -3.509 54.798 1.00 96.44 106 TYR A CA 1
ATOM 854 C C . TYR A 1 106 ? -33.168 -2.148 54.099 1.00 96.44 106 TYR A C 1
ATOM 856 O O . TYR A 1 106 ? -33.600 -2.003 52.953 1.00 96.44 106 TYR A O 1
ATOM 864 N N . THR A 1 107 ? -32.529 -1.149 54.722 1.00 97.44 107 THR A N 1
ATOM 865 C CA . THR A 1 107 ? -32.339 0.165 54.078 1.00 97.44 107 THR A CA 1
ATOM 866 C C . THR A 1 107 ? -31.405 0.099 52.867 1.00 97.44 107 THR A C 1
ATOM 868 O O . THR A 1 107 ? -31.594 0.851 51.906 1.00 97.44 107 THR A O 1
ATOM 871 N N . GLN A 1 108 ? -30.393 -0.773 52.879 1.00 97.19 108 GLN A N 1
ATOM 872 C CA . GLN A 1 108 ? -29.484 -0.966 51.746 1.00 97.19 108 GLN A CA 1
ATOM 873 C C . GLN A 1 108 ? -30.196 -1.643 50.575 1.00 97.19 108 GLN A C 1
ATOM 875 O O . GLN A 1 108 ? -30.135 -1.151 49.444 1.00 97.19 108 GLN A O 1
ATOM 880 N N . LEU A 1 109 ? -30.932 -2.720 50.850 1.00 97.50 109 LEU A N 1
ATOM 881 C CA . LEU A 1 109 ? -31.778 -3.400 49.872 1.00 97.50 109 LEU A CA 1
ATOM 882 C C . LEU A 1 109 ? -32.795 -2.436 49.271 1.00 97.50 109 LEU A C 1
ATOM 884 O O . LEU A 1 109 ? -32.979 -2.401 48.052 1.00 97.50 109 LEU A O 1
ATOM 888 N N . GLN A 1 110 ? -33.392 -1.584 50.101 1.00 96.94 110 GLN A N 1
ATOM 889 C CA . GLN A 1 110 ? -34.372 -0.630 49.623 1.00 96.94 110 GLN A CA 1
ATOM 890 C C . GLN A 1 110 ? -33.744 0.451 48.739 1.00 96.94 110 GLN A C 1
ATOM 892 O O . GLN A 1 110 ? -34.296 0.771 47.685 1.00 96.94 110 GLN A O 1
ATOM 897 N N . ARG A 1 111 ? -32.549 0.951 49.077 1.00 97.00 111 ARG A N 1
ATOM 898 C CA . ARG A 1 111 ? -31.770 1.833 48.190 1.00 97.00 111 ARG A CA 1
ATOM 899 C C . ARG A 1 111 ? -31.441 1.155 46.858 1.00 97.00 111 ARG A C 1
ATOM 901 O O . ARG A 1 111 ? -31.619 1.764 45.803 1.00 97.00 111 ARG A O 1
ATOM 908 N N . ARG A 1 112 ? -31.025 -0.117 46.881 1.00 96.81 112 ARG A N 1
ATOM 909 C CA . ARG A 1 112 ? -30.727 -0.896 45.668 1.00 96.81 112 ARG A CA 1
ATOM 910 C C . ARG A 1 112 ? -31.965 -1.068 44.789 1.00 96.81 112 ARG A C 1
ATOM 912 O O . ARG A 1 112 ?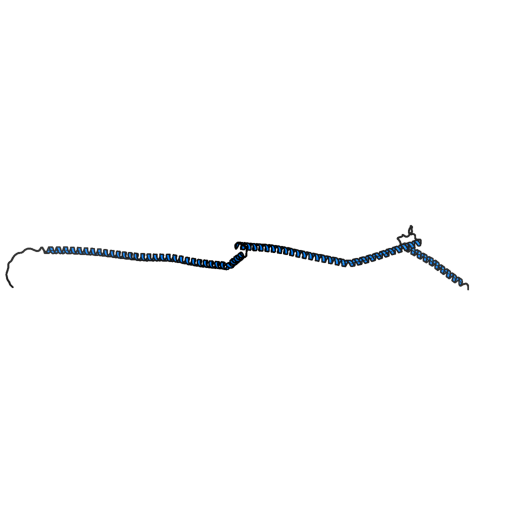 -31.874 -0.858 43.582 1.00 96.81 112 ARG A O 1
ATOM 919 N N . LYS A 1 113 ? -33.121 -1.378 45.384 1.00 96.44 113 LYS A N 1
ATOM 920 C CA . LYS A 1 113 ? -34.403 -1.472 44.674 1.00 96.44 113 LYS A CA 1
ATOM 921 C C . LYS A 1 113 ? -34.769 -0.149 44.006 1.00 96.44 113 LYS A C 1
ATOM 923 O O . LYS A 1 113 ? -35.076 -0.150 42.819 1.00 96.44 113 LYS A O 1
ATOM 928 N N . HIS A 1 114 ? -34.697 0.971 44.730 1.00 96.69 114 HIS A N 1
ATOM 929 C CA . HIS A 1 114 ? -34.990 2.293 44.163 1.00 96.69 114 HIS A CA 1
ATOM 930 C C . HIS A 1 114 ? -34.049 2.633 43.005 1.00 96.69 114 HIS A C 1
ATOM 932 O O . HIS A 1 114 ? -34.502 3.093 41.961 1.00 96.69 114 HIS A O 1
ATOM 938 N N . HIS A 1 115 ? -32.755 2.337 43.145 1.00 96.62 115 HIS A N 1
ATOM 939 C CA . HIS A 1 115 ? -31.784 2.541 42.073 1.00 96.62 115 HIS A CA 1
ATOM 940 C C . HIS A 1 115 ? -32.108 1.707 40.820 1.00 96.62 115 HIS A C 1
ATOM 942 O O . HIS A 1 115 ? -32.054 2.219 39.703 1.00 96.62 115 HIS A O 1
ATOM 948 N N . LEU A 1 116 ? -32.476 0.433 40.990 1.00 95.25 116 LEU A N 1
ATOM 949 C CA . LEU A 1 116 ? -32.865 -0.439 39.878 1.00 95.25 116 LEU A CA 1
ATOM 950 C C . LEU A 1 116 ? -34.170 0.019 39.220 1.00 95.25 116 LEU A C 1
ATOM 952 O O . LEU A 1 116 ? -34.236 0.080 37.996 1.00 95.25 116 LEU A O 1
ATOM 956 N N . LEU A 1 117 ? -35.175 0.402 40.010 1.00 94.25 117 LEU A N 1
ATOM 957 C CA . LEU A 1 117 ? -36.430 0.948 39.491 1.00 94.25 117 LEU A CA 1
ATOM 958 C C . LEU A 1 117 ? -36.194 2.225 38.687 1.00 94.25 117 LEU A C 1
ATOM 960 O O . LEU A 1 117 ? -36.720 2.352 37.586 1.00 94.25 117 LEU A O 1
ATOM 964 N N . HIS A 1 118 ? -35.350 3.127 39.188 1.00 94.00 118 HIS A N 1
ATOM 965 C CA . HIS A 1 118 ? -34.989 4.343 38.468 1.00 94.00 118 HIS A CA 1
ATOM 966 C C . HIS A 1 118 ? -34.288 4.032 37.137 1.00 94.00 118 HIS A C 1
ATOM 968 O O . HIS A 1 118 ? -34.579 4.662 36.125 1.00 94.00 118 HIS A O 1
ATOM 974 N N . ARG A 1 119 ? -33.393 3.033 37.097 1.00 93.25 119 ARG A N 1
ATOM 975 C CA . ARG A 1 119 ? -32.774 2.588 35.837 1.00 93.25 119 ARG A CA 1
ATOM 976 C C . ARG A 1 119 ? -33.809 2.053 34.850 1.00 93.25 119 ARG A C 1
ATOM 978 O O . ARG A 1 119 ? -33.809 2.478 33.704 1.00 93.25 119 ARG A O 1
ATOM 985 N N . VAL A 1 120 ? -34.721 1.193 35.300 1.00 92.62 120 VAL A N 1
ATOM 986 C CA . VAL A 1 120 ? -35.787 0.641 34.447 1.00 92.62 120 VAL A CA 1
ATOM 987 C C . VAL A 1 120 ? -36.730 1.734 33.936 1.00 92.62 120 VAL A C 1
ATOM 989 O O . VAL A 1 120 ? -37.158 1.670 32.788 1.00 92.62 120 VAL A O 1
ATOM 992 N N . GLN A 1 121 ? -37.042 2.740 34.758 1.00 90.12 121 GLN A N 1
ATOM 993 C CA . GLN A 1 121 ? -37.842 3.897 34.345 1.00 90.12 121 GLN A CA 1
ATOM 994 C C . GLN A 1 121 ? -37.110 4.754 33.315 1.00 90.12 121 GLN A C 1
ATOM 996 O O . GLN A 1 121 ? -37.698 5.136 32.311 1.00 90.12 121 GLN A O 1
ATOM 1001 N N . ARG A 1 122 ? -35.817 5.020 33.525 1.00 90.94 122 ARG A N 1
ATOM 1002 C CA . ARG A 1 122 ? -34.994 5.743 32.550 1.00 90.94 122 ARG A CA 1
ATOM 1003 C C . ARG A 1 122 ? -34.941 5.004 31.213 1.00 90.94 122 ARG A C 1
ATOM 1005 O O . ARG A 1 122 ? -35.037 5.627 30.162 1.00 90.94 122 ARG A O 1
ATOM 1012 N N . ASP A 1 123 ? -34.818 3.683 31.262 1.00 90.19 123 ASP A N 1
ATOM 1013 C CA . ASP A 1 123 ? -34.732 2.848 30.069 1.00 90.19 123 ASP A CA 1
ATOM 1014 C C . ASP A 1 123 ? -36.132 2.566 29.454 1.00 90.19 123 ASP A C 1
ATOM 1016 O O . ASP A 1 123 ? -36.226 1.999 28.367 1.00 90.19 123 ASP A O 1
ATOM 1020 N N . ALA A 1 124 ? -37.231 3.011 30.089 1.00 89.06 124 ALA A N 1
ATOM 1021 C CA . ALA A 1 124 ? -38.597 2.850 29.577 1.00 89.06 124 ALA A CA 1
ATOM 1022 C C . ALA A 1 124 ? -38.821 3.570 28.239 1.00 89.06 124 ALA A C 1
ATOM 1024 O O . ALA A 1 124 ? -39.544 3.052 27.396 1.00 89.06 124 ALA A O 1
ATOM 1025 N N . VAL A 1 125 ? -38.119 4.684 28.000 1.00 89.69 125 VAL A N 1
ATOM 1026 C CA . VAL A 1 125 ? -38.169 5.432 26.730 1.00 89.69 125 VAL A CA 1
ATOM 1027 C C . VAL A 1 125 ? -37.820 4.538 25.535 1.00 89.69 125 VAL A C 1
ATOM 1029 O O . VAL A 1 125 ? -38.443 4.631 24.480 1.00 89.69 125 VAL A O 1
ATOM 1032 N N . TYR A 1 126 ? -36.851 3.632 25.698 1.00 86.75 126 TYR A N 1
ATOM 1033 C CA . TYR A 1 126 ? -36.466 2.699 24.638 1.00 86.75 126 TYR A CA 1
ATOM 1034 C C . TYR A 1 126 ? -37.519 1.620 24.407 1.00 86.75 126 TYR A C 1
ATOM 1036 O O . TYR A 1 126 ? -37.702 1.184 23.276 1.00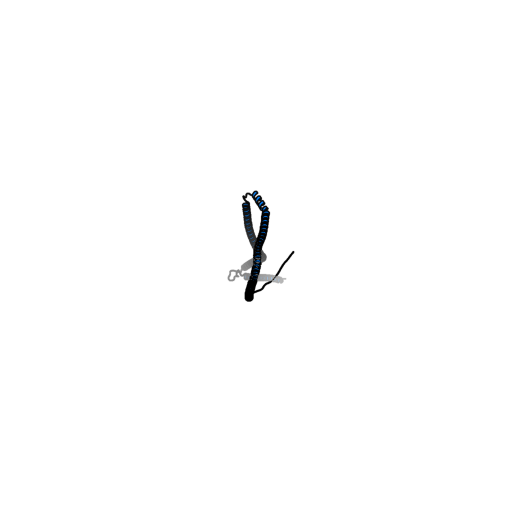 86.75 126 TYR A O 1
ATOM 1044 N N . ARG A 1 127 ? -38.237 1.215 25.458 1.00 85.88 127 ARG A N 1
ATOM 1045 C CA . ARG A 1 127 ? -39.348 0.266 25.352 1.00 85.88 127 ARG A CA 1
ATOM 1046 C C . ARG A 1 127 ? -40.514 0.882 24.587 1.00 85.88 127 ARG A C 1
ATOM 1048 O O . ARG A 1 127 ? -41.002 0.273 23.644 1.00 85.88 127 ARG A O 1
ATOM 1055 N N . ASP A 1 128 ? -40.885 2.116 24.921 1.00 88.12 128 ASP A N 1
ATOM 1056 C CA . ASP A 1 128 ? -41.940 2.853 24.219 1.00 88.12 128 ASP A CA 1
ATOM 1057 C C . ASP A 1 128 ? -41.570 3.067 22.744 1.00 88.12 128 ASP A C 1
ATOM 1059 O O . ASP A 1 128 ? -42.396 2.881 21.848 1.00 88.12 128 ASP A O 1
ATOM 1063 N N . PHE A 1 129 ? -40.300 3.388 22.476 1.00 87.94 129 PHE A N 1
ATOM 1064 C CA . PHE A 1 129 ? -39.765 3.469 21.120 1.00 87.94 129 PHE A CA 1
ATOM 1065 C C . PHE A 1 129 ? -39.829 2.123 20.381 1.00 87.94 129 PHE A C 1
ATOM 1067 O O . PHE A 1 129 ? -40.287 2.092 19.242 1.00 87.94 129 PHE A O 1
ATOM 1074 N N . MET A 1 130 ? -39.420 1.013 21.006 1.00 87.06 130 MET A N 1
ATOM 1075 C CA . MET A 1 130 ? -39.483 -0.324 20.398 1.00 87.06 130 MET A CA 1
ATOM 1076 C C . MET A 1 130 ? -40.924 -0.751 20.119 1.00 87.06 130 MET A C 1
ATOM 1078 O O . MET A 1 130 ? -41.207 -1.271 19.043 1.00 87.06 130 MET A O 1
ATOM 1082 N N . GLN A 1 131 ? -41.862 -0.448 21.015 1.00 85.31 131 GLN A N 1
ATOM 1083 C CA . GLN A 1 131 ? -43.288 -0.681 20.785 1.00 85.31 131 GLN A CA 1
ATOM 1084 C C . GLN A 1 131 ? -43.835 0.166 19.640 1.00 85.31 131 GLN A C 1
ATOM 1086 O O . GLN A 1 131 ? -44.637 -0.310 18.835 1.00 85.31 131 GLN A O 1
ATOM 1091 N N . GLN A 1 132 ? -43.401 1.420 19.529 1.00 87.81 132 GLN A N 1
ATOM 1092 C CA . GLN A 1 132 ? -43.764 2.262 18.397 1.00 87.81 132 GLN A CA 1
ATOM 1093 C C . GLN A 1 132 ? -43.164 1.727 17.088 1.00 87.81 132 GLN A C 1
ATOM 1095 O O . GLN A 1 132 ? -43.852 1.695 16.069 1.00 87.81 132 GLN A O 1
ATOM 1100 N N . ALA A 1 133 ? -41.920 1.251 17.114 1.00 86.75 133 ALA A N 1
ATOM 1101 C CA . ALA A 1 133 ? -41.269 0.616 15.974 1.00 86.75 133 ALA A CA 1
ATOM 1102 C C . ALA A 1 133 ? -41.971 -0.689 15.566 1.00 86.75 133 ALA A C 1
ATOM 1104 O O . ALA A 1 133 ? -42.140 -0.934 14.373 1.00 86.75 133 ALA A O 1
ATOM 1105 N N . LEU A 1 134 ? -42.464 -1.487 16.517 1.00 88.81 134 LEU A N 1
ATOM 1106 C CA . LEU A 1 134 ? -43.289 -2.662 16.232 1.00 88.81 134 LEU A CA 1
ATOM 1107 C C . LEU A 1 134 ? -44.597 -2.300 15.537 1.00 88.81 134 LEU A C 1
ATOM 1109 O O . LEU A 1 134 ? -44.946 -2.942 14.559 1.00 88.81 134 LEU A O 1
ATOM 1113 N N . LYS A 1 135 ? -45.289 -1.237 15.966 1.00 87.19 135 LYS A N 1
ATOM 1114 C CA . LYS A 1 135 ? -46.516 -0.770 15.288 1.00 87.19 135 LYS A CA 1
ATOM 1115 C C . LYS A 1 135 ? -46.269 -0.336 13.843 1.00 87.19 135 LYS A C 1
ATOM 1117 O O . LYS A 1 135 ? -47.163 -0.432 13.010 1.00 87.19 135 LYS A O 1
ATOM 1122 N N . LEU A 1 136 ? -45.077 0.189 13.564 1.00 86.62 136 LEU A N 1
ATOM 1123 C CA . LEU A 1 136 ? -44.670 0.633 12.229 1.00 86.62 136 LEU A CA 1
ATOM 1124 C C . LEU A 1 136 ? -44.137 -0.512 11.358 1.00 86.62 136 LEU A C 1
ATOM 1126 O O . LEU A 1 136 ? -44.011 -0.353 10.144 1.00 86.62 136 LEU A O 1
ATOM 1130 N N . THR A 1 137 ? -43.811 -1.653 11.958 1.00 84.31 137 THR A N 1
ATOM 1131 C CA . THR A 1 137 ? -43.223 -2.804 11.274 1.00 84.31 137 THR A CA 1
ATOM 1132 C C . THR A 1 137 ? -44.160 -4.013 11.338 1.00 84.31 137 THR A C 1
ATOM 1134 O O . THR A 1 137 ? -45.229 -3.966 11.933 1.00 84.31 137 THR A O 1
ATOM 1137 N N . ARG A 1 138 ? -43.819 -5.100 10.638 1.00 86.50 138 ARG A N 1
ATOM 1138 C CA . ARG A 1 138 ? -44.648 -6.322 10.570 1.00 86.50 138 ARG A CA 1
ATOM 1139 C C . ARG A 1 138 ? -44.150 -7.434 11.505 1.00 86.50 138 ARG A C 1
ATOM 1141 O O . ARG A 1 138 ? -44.407 -8.601 11.236 1.00 86.50 138 ARG A O 1
ATOM 1148 N N . PHE A 1 139 ? -43.378 -7.095 12.537 1.00 85.00 139 PHE A N 1
ATOM 1149 C CA . PHE A 1 139 ? -42.828 -8.084 13.467 1.00 85.00 139 PHE A CA 1
ATOM 1150 C C . PHE A 1 139 ? -43.833 -8.420 14.571 1.00 85.00 139 PHE A C 1
ATOM 1152 O O . PHE A 1 139 ? -44.566 -7.550 15.032 1.00 85.00 139 PHE A O 1
ATOM 1159 N N . GLU A 1 140 ? -43.850 -9.687 14.986 1.00 83.75 140 GLU A N 1
ATOM 1160 C CA . GLU A 1 140 ? -44.793 -10.202 15.988 1.00 83.75 140 GLU A CA 1
ATOM 1161 C C . GLU A 1 140 ? -44.425 -9.790 17.422 1.00 83.75 140 GLU A C 1
ATOM 1163 O O . GLU A 1 140 ? -45.316 -9.582 18.242 1.00 83.75 140 GLU A O 1
ATOM 1168 N N . ASP A 1 141 ? -43.128 -9.649 17.721 1.00 88.06 141 ASP A N 1
ATOM 1169 C CA . ASP A 1 141 ? -42.620 -9.366 19.070 1.00 88.06 141 ASP A CA 1
ATOM 1170 C C . ASP A 1 141 ? -41.364 -8.472 19.060 1.00 88.06 141 ASP A C 1
ATOM 1172 O O . ASP A 1 141 ? -40.593 -8.459 18.092 1.00 88.06 141 ASP A O 1
ATOM 1176 N N . GLU A 1 142 ? -41.134 -7.767 20.175 1.00 85.62 142 GLU A N 1
ATOM 1177 C CA . GLU A 1 142 ? -39.975 -6.908 20.449 1.00 85.62 142 GLU A CA 1
ATOM 1178 C C . GLU A 1 142 ? -38.673 -7.704 20.285 1.00 85.62 142 GLU A C 1
ATOM 1180 O O . GLU A 1 142 ? -37.720 -7.203 19.683 1.00 85.62 142 GLU A O 1
ATOM 1185 N N . ALA A 1 143 ? -38.648 -8.968 20.729 1.00 88.12 143 ALA A N 1
ATOM 1186 C CA . ALA A 1 143 ? -37.488 -9.846 20.580 1.00 88.12 143 ALA A CA 1
ATOM 1187 C C . ALA A 1 143 ? -37.220 -10.234 19.116 1.00 88.12 143 ALA A C 1
ATOM 1189 O O . ALA A 1 143 ? -36.064 -10.320 18.701 1.00 88.12 143 ALA A O 1
ATOM 1190 N N . SER A 1 144 ? -38.271 -10.419 18.308 1.00 89.38 144 SER A N 1
ATOM 1191 C CA . SER A 1 144 ? -38.131 -10.732 16.878 1.00 89.38 144 SER A CA 1
ATOM 1192 C C . SER A 1 144 ? -37.576 -9.542 16.092 1.00 89.38 144 SER A C 1
ATOM 1194 O O . SER A 1 144 ? -36.695 -9.712 15.246 1.00 89.38 144 SER A O 1
ATOM 1196 N N . LEU A 1 145 ? -38.042 -8.327 16.405 1.00 89.88 145 LEU A N 1
ATOM 1197 C CA . LEU A 1 145 ? -37.497 -7.091 15.840 1.00 89.88 145 LEU A CA 1
ATOM 1198 C C . LEU A 1 145 ? -36.036 -6.878 16.269 1.00 89.88 145 LEU A C 1
ATOM 1200 O O . LEU A 1 145 ? -35.190 -6.591 15.423 1.00 89.88 145 LEU A O 1
ATOM 1204 N N . ALA A 1 146 ? -35.721 -7.061 17.555 1.00 89.94 146 ALA A N 1
ATOM 1205 C CA . ALA A 1 146 ? -34.356 -6.951 18.069 1.00 89.94 146 ALA A CA 1
ATOM 1206 C C . ALA A 1 146 ? -33.407 -7.954 17.394 1.00 89.94 146 ALA A C 1
ATOM 1208 O O . ALA A 1 146 ? -32.357 -7.556 16.893 1.00 89.94 146 ALA A O 1
ATOM 1209 N N . GLY A 1 147 ? -33.811 -9.221 17.271 1.00 92.19 147 GLY A N 1
ATOM 1210 C CA . GLY A 1 147 ? -33.026 -10.243 16.577 1.00 92.19 147 GLY A CA 1
ATOM 1211 C C . GLY A 1 147 ? -32.828 -9.937 15.088 1.00 92.19 147 GLY A C 1
ATOM 1212 O O . GLY A 1 147 ? -31.762 -10.199 14.530 1.00 92.19 147 GLY A O 1
ATOM 1213 N N . HIS A 1 148 ? -33.817 -9.336 14.418 1.00 90.75 148 HIS A N 1
ATOM 1214 C CA . HIS A 1 148 ? -33.646 -8.867 13.041 1.00 90.75 148 HIS A CA 1
ATOM 1215 C C . HIS A 1 148 ? -32.629 -7.721 12.943 1.00 90.75 148 HIS A C 1
ATOM 1217 O O . HIS A 1 148 ? -31.763 -7.749 12.068 1.00 90.75 148 HIS A O 1
ATOM 1223 N N . LEU A 1 149 ? -32.696 -6.743 13.849 1.00 90.69 149 LEU A N 1
ATOM 1224 C CA . LEU A 1 149 ? -31.749 -5.627 13.903 1.00 90.69 149 LEU A CA 1
ATOM 1225 C C . LEU A 1 149 ? -30.324 -6.101 14.213 1.00 90.69 149 LEU A C 1
ATOM 1227 O O . LEU A 1 149 ? -29.388 -5.672 13.543 1.00 90.69 149 LEU A O 1
ATOM 1231 N N . GLU A 1 150 ? -30.151 -7.028 15.154 1.00 95.62 150 GLU A N 1
ATOM 1232 C CA . GLU A 1 150 ? -28.856 -7.658 15.437 1.00 95.62 150 GLU A CA 1
ATOM 1233 C C . GLU A 1 150 ? -28.312 -8.398 14.213 1.00 95.62 150 GLU A C 1
ATOM 1235 O O . GLU A 1 150 ? -27.143 -8.246 13.856 1.00 95.62 150 GLU A O 1
ATOM 1240 N N . ASN A 1 151 ? -29.165 -9.143 13.505 1.00 95.94 151 ASN A N 1
ATOM 1241 C CA . ASN A 1 151 ? -28.774 -9.798 12.261 1.00 95.94 151 ASN A CA 1
ATOM 1242 C C . ASN A 1 151 ? -28.362 -8.788 11.182 1.00 95.94 151 ASN A C 1
ATOM 1244 O O . ASN A 1 151 ? -27.357 -9.010 10.507 1.00 95.94 151 ASN A O 1
ATOM 1248 N N . LEU A 1 152 ? -29.092 -7.679 11.025 1.00 96.69 152 LEU A N 1
ATOM 1249 C CA . LEU A 1 152 ? -28.733 -6.605 10.095 1.00 96.69 152 LEU A CA 1
ATOM 1250 C C . LEU A 1 152 ? -27.400 -5.952 10.464 1.00 96.69 152 LEU A C 1
ATOM 1252 O O . LEU A 1 152 ? -26.580 -5.719 9.578 1.00 96.69 152 LEU A O 1
ATOM 1256 N N . LEU A 1 153 ? -27.158 -5.688 11.751 1.00 97.31 153 LEU A N 1
ATOM 1257 C CA . LEU A 1 153 ? -25.883 -5.160 12.236 1.00 97.31 153 LEU A CA 1
ATOM 1258 C C . LEU A 1 153 ? -24.740 -6.133 11.937 1.00 97.31 153 LEU A C 1
ATOM 1260 O O . LEU A 1 153 ? -23.740 -5.727 11.349 1.00 97.31 153 LEU A O 1
ATOM 1264 N N 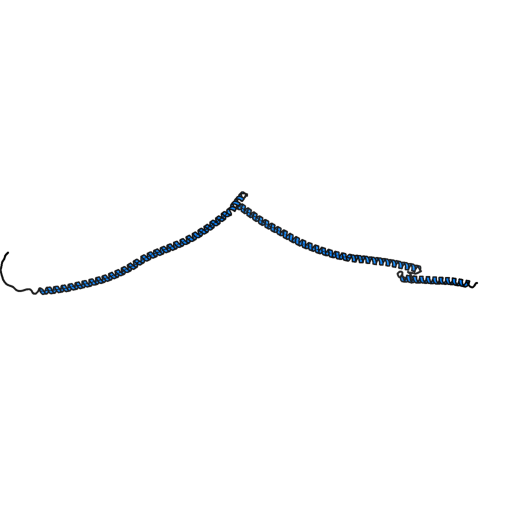. ARG A 1 154 ? -24.929 -7.427 12.213 1.00 98.31 154 ARG A N 1
ATOM 1265 C CA . ARG A 1 154 ? -23.951 -8.472 11.885 1.00 98.31 154 ARG A CA 1
ATOM 1266 C C . ARG A 1 154 ? -23.669 -8.545 10.384 1.00 98.31 154 ARG A C 1
ATOM 1268 O O . ARG A 1 154 ? -22.517 -8.656 9.972 1.00 98.31 154 ARG A O 1
ATOM 1275 N N . ILE A 1 155 ? -24.705 -8.489 9.545 1.00 97.06 155 ILE A N 1
ATOM 1276 C CA . ILE A 1 155 ? -24.545 -8.489 8.083 1.00 97.06 155 ILE A CA 1
ATOM 1277 C C . ILE A 1 155 ? -23.789 -7.235 7.640 1.00 97.06 155 ILE A C 1
ATOM 1279 O O . ILE A 1 155 ? -22.873 -7.335 6.828 1.00 97.06 155 ILE A O 1
ATOM 1283 N N . ARG A 1 156 ? -24.123 -6.063 8.191 1.00 98.06 156 ARG A N 1
ATOM 1284 C CA . ARG A 1 156 ? -23.413 -4.813 7.907 1.00 98.06 156 ARG A CA 1
ATOM 1285 C C . ARG A 1 156 ? -21.930 -4.934 8.252 1.00 98.06 156 ARG A C 1
ATOM 1287 O O . ARG A 1 156 ? -21.105 -4.575 7.423 1.00 98.06 156 ARG A O 1
ATOM 1294 N N . GLU A 1 157 ? -21.589 -5.455 9.427 1.00 98.06 157 GLU A N 1
ATOM 1295 C CA . GLU A 1 157 ? -20.197 -5.671 9.840 1.00 98.06 157 GLU A CA 1
ATOM 1296 C C . GLU A 1 157 ? -19.453 -6.582 8.859 1.00 98.06 157 GLU A C 1
ATOM 1298 O O . GLU A 1 157 ? -18.366 -6.239 8.398 1.00 98.06 157 GLU A O 1
ATOM 1303 N N . GLN A 1 158 ? -20.069 -7.698 8.456 1.00 98.06 158 GLN A N 1
ATOM 1304 C CA . GLN A 1 158 ? -19.493 -8.609 7.464 1.00 98.06 158 GLN A CA 1
ATOM 1305 C C . GLN A 1 158 ? -19.294 -7.948 6.096 1.00 98.06 158 GLN A C 1
ATOM 1307 O O . GLN A 1 158 ? -18.300 -8.216 5.421 1.00 98.06 158 GLN A O 1
ATOM 1312 N N . LEU A 1 159 ? -20.235 -7.106 5.662 1.00 98.06 159 LEU A N 1
ATOM 1313 C CA . LEU A 1 159 ? -20.120 -6.369 4.405 1.00 98.06 159 LEU A CA 1
ATOM 1314 C C . LEU A 1 159 ? -19.021 -5.305 4.480 1.00 98.06 159 LEU A C 1
ATOM 1316 O O . LEU A 1 159 ? -18.231 -5.207 3.547 1.00 98.06 159 LEU A O 1
ATOM 1320 N N . CYS A 1 160 ? -18.925 -4.568 5.589 1.00 98.12 160 CYS A N 1
ATOM 1321 C CA . CYS A 1 160 ? -17.851 -3.603 5.817 1.00 98.12 160 CYS A CA 1
ATOM 1322 C C . CYS A 1 160 ? -16.475 -4.277 5.808 1.00 98.12 160 CYS A C 1
ATOM 1324 O O . CYS A 1 160 ? -15.556 -3.769 5.175 1.00 98.12 160 CYS A O 1
ATOM 1326 N N . GLU A 1 161 ? -16.340 -5.437 6.450 1.00 98.19 161 GLU A N 1
ATOM 1327 C CA . GLU A 1 161 ? -15.094 -6.205 6.452 1.00 98.19 161 GLU A CA 1
ATOM 1328 C C . GLU A 1 161 ? -14.717 -6.669 5.039 1.00 98.19 161 GLU A C 1
ATOM 1330 O O . GLU A 1 161 ? -13.596 -6.448 4.584 1.00 98.19 161 GLU A O 1
ATOM 1335 N N . LYS A 1 162 ? -15.668 -7.249 4.294 1.00 97.62 162 LYS A N 1
ATOM 1336 C CA . LYS A 1 162 ? -15.439 -7.658 2.899 1.00 97.62 162 LYS A CA 1
ATOM 1337 C C . LYS A 1 162 ? -15.055 -6.481 2.010 1.00 97.62 162 LYS A C 1
ATOM 1339 O O . LYS A 1 162 ? -14.172 -6.624 1.169 1.00 97.62 162 LYS A O 1
ATOM 1344 N N . GLN A 1 163 ? -15.711 -5.338 2.189 1.00 98.19 163 GLN A N 1
ATOM 1345 C CA . GLN A 1 163 ? -15.392 -4.132 1.443 1.00 98.19 163 GLN A CA 1
ATOM 1346 C C . GLN A 1 163 ? -13.985 -3.631 1.778 1.00 98.19 163 GLN A C 1
ATOM 1348 O O . GLN A 1 163 ? -13.224 -3.363 0.854 1.00 98.19 163 GLN A O 1
ATOM 1353 N N . ARG A 1 164 ? -13.605 -3.597 3.061 1.00 98.25 164 ARG A N 1
ATOM 1354 C CA . ARG A 1 164 ? -12.248 -3.222 3.477 1.00 98.25 164 ARG A CA 1
ATOM 1355 C C . ARG A 1 164 ? -11.199 -4.126 2.835 1.00 98.25 164 ARG A C 1
ATOM 1357 O O . ARG A 1 164 ? -10.248 -3.627 2.250 1.00 98.25 164 ARG A O 1
ATOM 1364 N N . LEU A 1 165 ? -11.391 -5.445 2.884 1.00 98.50 165 LEU A N 1
ATOM 1365 C CA . LEU A 1 165 ? -10.459 -6.401 2.277 1.00 98.50 165 LEU A CA 1
ATOM 1366 C C . LEU A 1 165 ? -10.348 -6.218 0.754 1.00 98.50 165 LEU A C 1
ATOM 1368 O O . LEU A 1 165 ? -9.254 -6.304 0.196 1.00 98.50 165 LEU A O 1
ATOM 1372 N N . ALA A 1 166 ? -11.462 -5.939 0.071 1.00 97.94 166 ALA A N 1
ATOM 1373 C CA . ALA A 1 166 ? -11.456 -5.650 -1.361 1.00 97.94 166 ALA A CA 1
ATOM 1374 C C . ALA A 1 166 ? -10.723 -4.335 -1.682 1.00 97.94 166 ALA A C 1
ATOM 1376 O O . ALA A 1 166 ? -9.934 -4.287 -2.626 1.00 97.94 166 ALA A O 1
ATOM 1377 N N . GLU A 1 167 ? -10.944 -3.284 -0.890 1.00 98.06 167 GLU A N 1
ATOM 1378 C CA . GLU A 1 167 ? -10.242 -2.001 -1.008 1.00 98.06 167 GLU A CA 1
ATOM 1379 C C . GLU A 1 167 ? -8.735 -2.167 -0.772 1.00 98.06 167 GLU A C 1
ATOM 1381 O O . GLU A 1 167 ? -7.934 -1.708 -1.585 1.00 98.06 167 GLU A O 1
ATOM 1386 N N . GLU A 1 168 ? -8.338 -2.913 0.262 1.00 98.31 168 GLU A N 1
ATOM 1387 C CA . GLU A 1 168 ? -6.937 -3.243 0.537 1.00 98.31 168 GLU A CA 1
ATOM 1388 C C . GLU A 1 168 ? -6.292 -3.999 -0.631 1.00 98.31 168 GLU A C 1
ATOM 1390 O O . GLU A 1 168 ? -5.172 -3.678 -1.032 1.00 98.31 168 GLU A O 1
ATOM 1395 N N . GLN A 1 169 ? -6.996 -4.966 -1.227 1.00 98.12 169 GLN A N 1
ATOM 1396 C CA . GLN A 1 169 ? -6.494 -5.706 -2.383 1.00 98.12 169 GLN A CA 1
ATOM 1397 C C . GLN A 1 169 ? -6.313 -4.800 -3.608 1.00 98.12 169 GLN A C 1
ATOM 1399 O O . GLN A 1 169 ? -5.283 -4.880 -4.286 1.00 98.12 169 GLN A O 1
ATOM 1404 N N . VAL A 1 170 ? -7.275 -3.913 -3.880 1.00 98.38 170 VAL A N 1
ATOM 1405 C CA . VAL A 1 170 ? -7.164 -2.917 -4.955 1.00 98.38 170 VAL A CA 1
ATOM 1406 C C . VAL A 1 170 ? -5.985 -1.982 -4.703 1.00 98.38 170 VAL A C 1
ATOM 1408 O O . VAL A 1 170 ? -5.214 -1.710 -5.624 1.00 98.38 170 VAL A O 1
ATOM 1411 N N . ASP A 1 171 ? -5.787 -1.522 -3.471 1.00 98.31 171 ASP A N 1
ATOM 1412 C CA . ASP A 1 171 ? -4.675 -0.641 -3.125 1.00 98.31 171 ASP A CA 1
ATOM 1413 C C . ASP A 1 171 ? -3.319 -1.346 -3.222 1.00 98.31 171 ASP A C 1
ATOM 1415 O O . ASP A 1 171 ? -2.350 -0.749 -3.701 1.00 98.31 171 ASP A O 1
ATOM 1419 N N . MET A 1 172 ? -3.232 -2.624 -2.843 1.00 98.31 172 MET A N 1
ATOM 1420 C CA . MET A 1 172 ? -2.035 -3.440 -3.070 1.00 98.31 172 MET A CA 1
ATOM 1421 C C . MET A 1 172 ? -1.727 -3.572 -4.564 1.00 98.31 172 MET A C 1
ATOM 1423 O O . MET A 1 172 ? -0.588 -3.343 -4.978 1.00 98.31 172 MET A O 1
ATOM 1427 N N . GLN A 1 173 ? -2.733 -3.875 -5.389 1.00 97.94 173 GLN A N 1
ATOM 1428 C CA . GLN A 1 173 ? -2.571 -3.975 -6.841 1.00 97.94 173 GLN A CA 1
ATOM 1429 C C . GLN A 1 173 ? -2.180 -2.635 -7.472 1.00 97.94 173 GLN A C 1
ATOM 1431 O O . GLN A 1 173 ? -1.280 -2.591 -8.310 1.00 97.94 173 GLN A O 1
ATOM 1436 N N . ARG A 1 174 ? -2.789 -1.524 -7.041 1.00 98.38 174 ARG A N 1
ATOM 1437 C CA . ARG A 1 174 ? -2.423 -0.170 -7.487 1.00 98.38 174 ARG A CA 1
ATOM 1438 C C . ARG A 1 174 ? -0.979 0.161 -7.137 1.00 98.38 174 ARG A C 1
ATOM 1440 O O . ARG A 1 174 ? -0.249 0.643 -7.999 1.00 98.38 174 ARG A O 1
ATOM 1447 N N . LYS A 1 175 ? -0.545 -0.124 -5.905 1.00 98.25 175 LYS A N 1
ATOM 1448 C CA . LYS A 1 175 ? 0.851 0.075 -5.482 1.00 98.25 175 LYS A CA 1
ATOM 1449 C C . LYS A 1 175 ? 1.810 -0.753 -6.338 1.00 98.25 175 LYS A C 1
ATOM 1451 O O . LYS A 1 175 ? 2.789 -0.200 -6.825 1.00 98.25 175 LYS A O 1
ATOM 1456 N N . ALA A 1 176 ? 1.504 -2.029 -6.578 1.00 98.25 176 ALA A N 1
ATOM 1457 C CA . ALA A 1 176 ? 2.310 -2.899 -7.437 1.00 98.25 176 ALA A CA 1
ATOM 1458 C C . ALA A 1 176 ? 2.372 -2.402 -8.894 1.00 98.25 176 ALA A C 1
ATOM 1460 O O . ALA A 1 176 ? 3.426 -2.433 -9.525 1.00 98.25 176 ALA A O 1
ATOM 1461 N N . LEU A 1 177 ? 1.262 -1.889 -9.429 1.00 98.44 177 LEU A N 1
ATOM 1462 C CA . LEU A 1 177 ? 1.230 -1.312 -10.772 1.00 98.44 177 LEU A CA 1
ATOM 1463 C C . LEU A 1 177 ? 2.070 -0.031 -10.858 1.00 98.44 177 LEU A C 1
ATOM 1465 O O . LEU A 1 177 ? 2.793 0.166 -11.834 1.00 98.44 177 LEU A O 1
ATOM 1469 N N . LEU A 1 178 ? 2.000 0.833 -9.842 1.00 98.38 178 LEU A N 1
ATOM 1470 C CA . LEU A 1 178 ? 2.791 2.063 -9.777 1.00 98.38 178 LEU A CA 1
ATOM 1471 C C . LEU A 1 178 ? 4.294 1.771 -9.703 1.00 98.38 178 LEU A C 1
ATOM 1473 O O . LEU A 1 178 ? 5.070 2.433 -10.393 1.00 98.38 178 LEU A O 1
ATOM 1477 N N . THR A 1 179 ? 4.711 0.782 -8.907 1.00 98.19 179 THR A N 1
ATOM 1478 C CA . THR A 1 179 ? 6.123 0.378 -8.829 1.00 98.19 179 THR A CA 1
ATOM 1479 C C . THR A 1 179 ? 6.602 -0.257 -10.130 1.00 98.19 179 THR A C 1
ATOM 1481 O O . THR A 1 179 ? 7.683 0.079 -10.605 1.00 98.19 179 THR A O 1
ATOM 1484 N N . PHE A 1 180 ? 5.793 -1.111 -10.759 1.00 98.50 180 PHE A N 1
ATOM 1485 C CA . PHE A 1 180 ? 6.121 -1.677 -12.066 1.00 98.50 180 PHE A CA 1
ATOM 1486 C C . PHE A 1 180 ? 6.257 -0.589 -13.142 1.00 98.50 180 PHE A C 1
ATOM 1488 O O . PHE A 1 180 ? 7.225 -0.570 -13.900 1.00 98.50 180 PHE A O 1
ATOM 1495 N N . ASN A 1 181 ? 5.320 0.361 -13.191 1.00 98.31 181 ASN A N 1
ATOM 1496 C CA . ASN A 1 181 ? 5.354 1.447 -14.168 1.00 98.31 181 ASN A CA 1
ATOM 1497 C C . ASN A 1 181 ? 6.568 2.363 -13.951 1.00 98.31 181 ASN A C 1
ATOM 1499 O O . ASN A 1 181 ? 7.244 2.719 -14.914 1.00 98.31 181 ASN A O 1
ATOM 1503 N N . SER A 1 182 ? 6.902 2.699 -12.701 1.00 97.50 182 SER A N 1
ATOM 1504 C CA . SER A 1 182 ? 8.080 3.521 -12.408 1.00 97.50 182 SER A CA 1
ATOM 1505 C C . SER A 1 182 ? 9.386 2.824 -12.803 1.00 97.50 182 SER A C 1
ATOM 1507 O O . SER A 1 182 ? 10.248 3.458 -13.413 1.00 97.50 182 SER A O 1
ATOM 1509 N N . GLN A 1 183 ? 9.502 1.515 -12.554 1.00 98.00 183 GLN A N 1
ATOM 1510 C CA . GLN A 1 183 ? 10.629 0.697 -13.015 1.00 98.00 183 GLN A CA 1
ATOM 1511 C C . GLN A 1 183 ? 10.715 0.665 -14.544 1.00 98.00 183 GLN A C 1
ATOM 1513 O O . GLN A 1 183 ? 11.782 0.903 -15.111 1.00 98.00 183 GLN A O 1
ATOM 1518 N N . HIS A 1 184 ? 9.590 0.435 -15.223 1.00 98.12 184 HIS A N 1
ATOM 1519 C CA . HIS A 1 184 ? 9.538 0.417 -16.681 1.00 98.12 184 HIS A CA 1
ATOM 1520 C C . HIS A 1 184 ? 9.903 1.782 -17.282 1.00 98.12 184 HIS A C 1
ATOM 1522 O O . HIS A 1 184 ? 10.674 1.866 -18.235 1.00 98.12 184 HIS A O 1
ATOM 1528 N N . ARG A 1 185 ? 9.415 2.879 -16.692 1.00 98.31 185 ARG A N 1
ATOM 1529 C CA . ARG A 1 185 ? 9.757 4.244 -17.106 1.00 98.31 185 ARG A CA 1
ATOM 1530 C C . ARG A 1 185 ? 11.246 4.534 -16.928 1.00 98.31 185 ARG A C 1
ATOM 1532 O O . ARG A 1 185 ? 11.838 5.165 -17.800 1.00 98.31 185 ARG A O 1
ATOM 1539 N N . LEU A 1 186 ? 11.859 4.062 -15.842 1.00 98.31 186 LEU A N 1
ATOM 1540 C CA . LEU A 1 186 ? 13.301 4.186 -15.635 1.00 98.31 186 LEU A CA 1
ATOM 1541 C C . LEU A 1 186 ? 14.090 3.411 -16.700 1.00 98.31 186 LEU A C 1
ATOM 1543 O O . LEU A 1 186 ? 15.023 3.964 -17.277 1.00 98.31 186 LEU A O 1
ATOM 1547 N N . MET A 1 187 ? 13.690 2.173 -17.000 1.00 98.12 187 MET A N 1
ATOM 1548 C CA . MET A 1 187 ? 14.319 1.362 -18.047 1.00 98.12 187 MET A CA 1
ATOM 1549 C C . MET A 1 187 ? 14.207 2.034 -19.423 1.00 98.12 187 MET A C 1
ATOM 1551 O O . MET A 1 187 ? 15.204 2.154 -20.129 1.00 98.12 187 MET A O 1
ATOM 1555 N N . LEU A 1 188 ? 13.024 2.547 -19.781 1.00 98.44 188 LEU A N 1
ATOM 1556 C CA . LEU A 1 188 ? 12.825 3.287 -21.030 1.00 98.44 188 LEU A CA 1
ATOM 1557 C C . LEU A 1 188 ? 13.730 4.518 -21.118 1.00 98.44 188 LEU A C 1
ATOM 1559 O O . LEU A 1 188 ? 14.322 4.763 -22.166 1.00 98.44 188 LEU A O 1
ATOM 1563 N N . LEU A 1 189 ? 13.874 5.275 -20.027 1.00 98.38 189 LEU A N 1
ATOM 1564 C CA . LEU A 1 189 ? 14.789 6.417 -19.980 1.00 98.38 189 LEU A CA 1
ATOM 1565 C C . LEU A 1 189 ? 16.247 5.981 -20.164 1.00 98.38 189 LEU A C 1
ATOM 1567 O O . LEU A 1 189 ? 16.989 6.632 -20.895 1.00 98.38 189 LEU A O 1
ATOM 1571 N N . GLN A 1 190 ? 16.660 4.871 -19.549 1.00 98.25 190 GLN A N 1
ATOM 1572 C CA . GLN A 1 190 ? 18.005 4.320 -19.729 1.00 98.25 190 GLN A CA 1
ATOM 1573 C C . GLN A 1 190 ? 18.256 3.899 -21.181 1.00 98.25 190 GLN A C 1
ATOM 1575 O O . GLN A 1 190 ? 19.261 4.314 -21.759 1.00 98.25 190 GLN A O 1
ATOM 1580 N N . CYS A 1 191 ? 17.337 3.149 -21.795 1.00 98.00 191 CYS A N 1
ATOM 1581 C CA . CYS A 1 191 ? 17.433 2.766 -23.204 1.00 98.00 191 CYS A CA 1
ATOM 1582 C C . CYS A 1 191 ? 17.433 3.990 -24.124 1.00 98.00 191 CYS A C 1
ATOM 1584 O O . CYS A 1 191 ? 18.261 4.071 -25.026 1.00 98.00 191 CYS A O 1
ATOM 1586 N N . SER A 1 192 ? 16.564 4.974 -23.874 1.00 98.31 192 SER A N 1
ATOM 1587 C CA . SER A 1 192 ? 16.534 6.224 -24.638 1.00 98.31 192 SER A CA 1
ATOM 1588 C C . SER A 1 192 ? 17.867 6.964 -24.546 1.00 98.31 192 SER A C 1
ATOM 1590 O O . SER A 1 192 ? 18.379 7.421 -25.561 1.00 98.31 192 SER A O 1
ATOM 1592 N N . ASN A 1 193 ? 18.465 7.047 -23.357 1.00 98.19 193 ASN A N 1
ATOM 1593 C CA . ASN A 1 193 ? 19.766 7.684 -23.177 1.00 98.19 193 ASN A CA 1
ATOM 1594 C C . ASN A 1 193 ? 20.878 6.930 -23.918 1.00 98.19 193 ASN A C 1
ATOM 1596 O O . ASN A 1 193 ? 21.724 7.559 -24.551 1.00 98.19 193 ASN A O 1
ATOM 1600 N N . GLN A 1 194 ? 20.875 5.595 -23.874 1.00 98.31 194 GLN A N 1
ATOM 1601 C CA . GLN A 1 194 ? 21.830 4.774 -24.625 1.00 98.31 194 GLN A CA 1
ATOM 1602 C C . GLN A 1 194 ? 21.673 4.962 -26.137 1.00 98.31 194 GLN A C 1
ATOM 1604 O O . GLN A 1 194 ? 22.673 5.131 -26.835 1.00 98.31 194 GLN A O 1
ATOM 1609 N N . LEU A 1 195 ? 20.436 4.987 -26.638 1.00 98.38 195 LEU A N 1
ATOM 1610 C CA . LEU A 1 195 ? 20.145 5.247 -28.047 1.00 98.38 195 LEU A CA 1
ATOM 1611 C C . LEU A 1 195 ? 20.658 6.623 -28.473 1.00 98.38 195 LEU A C 1
ATOM 1613 O O . LEU A 1 195 ? 21.374 6.710 -29.467 1.00 98.38 195 LEU A O 1
ATOM 1617 N N . SER A 1 196 ? 20.393 7.672 -27.692 1.00 98.06 196 SER A N 1
ATOM 1618 C CA . SER A 1 196 ? 20.914 9.014 -27.975 1.00 98.06 196 SER A CA 1
ATOM 1619 C C . SER A 1 196 ? 22.444 9.048 -27.980 1.00 98.06 196 SER A C 1
ATOM 1621 O O . SER A 1 196 ? 23.049 9.655 -28.858 1.00 98.06 196 SER A O 1
ATOM 1623 N N . GLN A 1 197 ? 23.103 8.355 -27.046 1.00 98.12 197 GLN A N 1
ATOM 1624 C CA . GLN A 1 197 ? 24.567 8.264 -27.024 1.00 98.12 197 GLN A CA 1
ATOM 1625 C C . GLN A 1 197 ? 25.132 7.554 -28.257 1.00 98.12 197 GLN A C 1
ATOM 1627 O O . GLN A 1 197 ? 26.158 7.980 -28.789 1.00 98.12 197 GLN A O 1
ATOM 1632 N N . LEU A 1 198 ? 24.500 6.464 -28.696 1.00 97.94 198 LEU A N 1
ATOM 1633 C CA . LEU A 1 198 ? 24.903 5.748 -29.905 1.00 97.94 198 LEU A CA 1
ATOM 1634 C C . LEU A 1 198 ? 24.677 6.601 -31.153 1.00 97.94 198 LEU A C 1
ATOM 1636 O O . LEU A 1 198 ? 25.569 6.671 -31.993 1.00 97.94 198 LEU A O 1
ATOM 1640 N N . HIS A 1 199 ? 23.547 7.303 -31.230 1.00 97.94 199 HIS A N 1
ATOM 1641 C CA . HIS A 1 199 ? 23.252 8.224 -32.322 1.00 97.94 199 HIS A CA 1
ATOM 1642 C C . HIS A 1 199 ? 24.301 9.338 -32.405 1.00 97.94 199 HIS A C 1
ATOM 1644 O O . HIS A 1 199 ? 24.938 9.499 -33.435 1.00 97.94 199 HIS A O 1
ATOM 1650 N N . HIS A 1 200 ? 24.640 9.980 -31.284 1.00 97.75 200 HIS A N 1
ATOM 1651 C CA . HIS A 1 200 ? 25.707 10.985 -31.256 1.00 97.75 200 HIS A CA 1
ATOM 1652 C C . HIS A 1 200 ? 27.093 10.440 -31.627 1.00 97.75 200 HIS A C 1
ATOM 1654 O O . HIS A 1 200 ? 27.940 11.179 -32.129 1.00 97.75 200 HIS A O 1
ATOM 1660 N N . LYS A 1 201 ? 27.387 9.165 -31.347 1.00 97.31 201 LYS A N 1
ATOM 1661 C CA . LYS A 1 201 ? 28.633 8.541 -31.821 1.00 97.31 201 LYS A CA 1
ATOM 1662 C C . LYS A 1 201 ? 28.607 8.353 -33.335 1.00 97.31 201 LYS A C 1
ATOM 1664 O O . LYS A 1 201 ? 29.621 8.626 -33.969 1.00 97.31 201 LYS A O 1
ATOM 1669 N N . LEU A 1 202 ? 27.471 7.928 -33.884 1.00 97.69 202 LEU A N 1
ATOM 1670 C CA . LEU A 1 202 ? 27.279 7.785 -35.322 1.00 97.69 202 LEU A CA 1
ATOM 1671 C C . LEU A 1 202 ? 27.410 9.138 -36.031 1.00 97.69 202 LEU A C 1
ATOM 1673 O O . LEU A 1 202 ? 28.235 9.260 -36.929 1.00 97.69 202 LEU A O 1
ATOM 1677 N N . ASP A 1 203 ? 26.703 10.163 -35.552 1.00 97.50 203 ASP A N 1
ATOM 1678 C CA . ASP A 1 203 ? 26.723 11.515 -36.124 1.00 97.50 203 ASP A CA 1
ATOM 1679 C C . ASP A 1 203 ? 28.128 12.127 -36.130 1.00 97.50 203 ASP A C 1
ATOM 1681 O O . ASP A 1 203 ? 28.478 12.885 -37.029 1.00 97.50 203 ASP A O 1
ATOM 1685 N N . ARG A 1 204 ? 28.963 11.796 -35.133 1.00 95.88 204 ARG A N 1
ATOM 1686 C CA . ARG A 1 204 ? 30.365 12.242 -35.091 1.00 95.88 204 ARG A CA 1
ATOM 1687 C C . ARG A 1 204 ? 31.271 11.479 -36.052 1.00 95.88 204 ARG A C 1
ATOM 1689 O O . ARG A 1 204 ? 32.204 12.072 -36.577 1.00 95.88 204 ARG A O 1
ATOM 1696 N N . ALA A 1 205 ? 31.020 10.190 -36.268 1.00 96.00 205 ALA A N 1
ATOM 1697 C CA . ALA A 1 205 ? 31.833 9.357 -37.153 1.00 96.00 205 ALA A CA 1
ATOM 1698 C C . ALA A 1 205 ? 31.472 9.542 -38.638 1.00 96.00 205 ALA A C 1
ATOM 1700 O O . ALA A 1 205 ? 32.337 9.420 -39.503 1.00 96.00 205 ALA A O 1
ATOM 1701 N N . GLN A 1 206 ? 30.212 9.860 -38.938 1.00 97.69 206 GLN A N 1
ATOM 1702 C CA . GLN A 1 206 ? 29.718 10.046 -40.299 1.00 97.69 206 GLN A CA 1
ATOM 1703 C C . GLN A 1 206 ? 30.507 11.087 -41.125 1.00 97.69 206 GLN A C 1
ATOM 1705 O O . GLN A 1 206 ? 30.929 10.736 -42.226 1.00 97.69 206 GLN A O 1
ATOM 1710 N N . PRO A 1 207 ? 30.806 12.311 -40.639 1.00 96.75 207 PRO A N 1
ATOM 1711 C CA . PRO A 1 207 ? 31.562 13.283 -41.431 1.00 96.75 207 PRO A CA 1
ATOM 1712 C C . PRO A 1 207 ? 33.005 12.835 -41.696 1.00 96.75 207 PRO A C 1
ATOM 1714 O O . PRO A 1 207 ? 33.556 13.116 -42.759 1.00 96.75 207 PRO A O 1
ATOM 1717 N N . GLU A 1 208 ? 33.631 12.118 -40.757 1.00 96.44 208 GLU A N 1
ATOM 1718 C CA . GLU A 1 208 ? 34.971 11.561 -40.964 1.00 96.44 208 GLU A CA 1
ATOM 1719 C C . GLU A 1 208 ? 34.951 10.466 -42.034 1.00 96.44 208 GLU A C 1
ATOM 1721 O O . GLU A 1 208 ? 35.811 10.455 -42.917 1.00 96.44 208 GLU A O 1
ATOM 1726 N N . MET A 1 209 ? 33.952 9.579 -41.992 1.00 97.19 209 MET A N 1
ATOM 1727 C CA . MET A 1 209 ? 33.732 8.574 -43.030 1.00 97.19 209 MET A CA 1
ATOM 1728 C C . MET A 1 209 ? 33.534 9.236 -44.399 1.00 97.19 209 MET A C 1
ATOM 1730 O O . MET A 1 209 ? 34.238 8.878 -45.341 1.00 97.19 209 MET A O 1
ATOM 1734 N N . GLU A 1 210 ? 32.634 10.216 -44.509 1.00 97.12 210 GLU A N 1
ATOM 1735 C CA . GLU A 1 210 ? 32.347 10.929 -45.762 1.00 97.12 210 GLU A CA 1
ATOM 1736 C C . GLU A 1 210 ? 33.593 11.646 -46.314 1.00 97.12 210 GLU A C 1
ATOM 1738 O O . GLU A 1 210 ? 33.867 11.620 -47.521 1.00 97.12 210 GLU A O 1
ATOM 1743 N N . HIS A 1 211 ? 34.403 12.241 -45.431 1.00 97.31 211 HIS A N 1
ATOM 1744 C CA . HIS A 1 211 ? 35.673 12.872 -45.794 1.00 97.31 211 HIS A CA 1
ATOM 1745 C C . HIS A 1 211 ? 36.671 11.871 -46.374 1.00 97.31 211 HIS A C 1
ATOM 1747 O O . HIS A 1 211 ? 37.267 12.114 -47.429 1.00 97.31 211 HIS A O 1
ATOM 1753 N N . TRP A 1 212 ? 36.855 10.729 -45.709 1.00 97.88 212 TRP A N 1
ATOM 1754 C CA . TRP A 1 212 ? 37.760 9.686 -46.186 1.00 97.88 212 TRP A CA 1
ATOM 1755 C C . TRP A 1 212 ? 37.251 9.005 -47.450 1.00 97.88 212 TRP A C 1
ATOM 1757 O O . TRP A 1 212 ? 38.051 8.724 -48.339 1.00 97.88 212 TRP A O 1
ATOM 1767 N N . GLU A 1 213 ? 35.941 8.812 -47.584 1.00 97.88 213 GLU A N 1
ATOM 1768 C CA . GLU A 1 213 ? 35.330 8.276 -48.796 1.00 97.88 213 GLU A CA 1
ATOM 1769 C C . GLU A 1 213 ? 35.572 9.205 -49.992 1.00 97.88 213 GLU A C 1
ATOM 1771 O O . GLU A 1 213 ? 35.984 8.757 -51.065 1.00 97.88 213 GLU A O 1
ATOM 1776 N N . THR A 1 214 ? 35.395 10.513 -49.799 1.00 97.75 214 THR A N 1
ATOM 1777 C CA . THR A 1 214 ? 35.655 11.518 -50.838 1.00 97.75 214 THR A CA 1
ATOM 1778 C C . THR A 1 214 ? 37.131 11.546 -51.229 1.00 97.75 214 THR A C 1
ATOM 1780 O O . THR A 1 214 ? 37.463 11.532 -5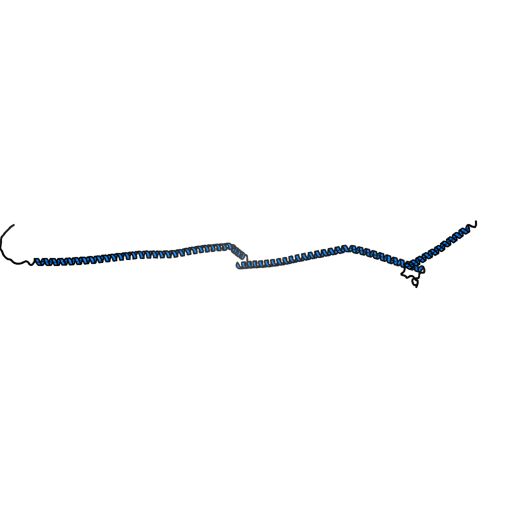2.417 1.00 97.75 214 THR A O 1
ATOM 1783 N N . LYS A 1 215 ? 38.038 11.525 -50.244 1.00 97.81 215 LYS A N 1
ATOM 1784 C CA . LYS A 1 215 ? 39.485 11.444 -50.491 1.00 97.81 215 LYS A CA 1
ATOM 1785 C C . LYS A 1 215 ? 39.871 10.178 -51.245 1.00 97.81 215 LYS A C 1
ATOM 1787 O O . LYS A 1 215 ? 40.632 10.255 -52.205 1.00 97.81 215 LYS A O 1
ATOM 1792 N N . TRP A 1 216 ? 39.343 9.028 -50.833 1.00 97.75 216 TRP A N 1
ATOM 1793 C CA . TRP A 1 216 ? 39.618 7.749 -51.477 1.00 97.75 216 TRP A CA 1
ATOM 1794 C C . TRP A 1 216 ? 39.144 7.742 -52.931 1.00 97.75 216 TRP A C 1
ATOM 1796 O O . TRP A 1 216 ? 39.919 7.407 -53.826 1.00 97.75 216 TRP A O 1
ATOM 1806 N N . LYS A 1 217 ? 37.920 8.221 -53.188 1.00 97.81 217 LYS A N 1
ATOM 1807 C CA . LYS A 1 217 ? 37.384 8.403 -54.546 1.00 97.81 217 LYS A CA 1
ATOM 1808 C C . LYS A 1 217 ? 38.270 9.317 -55.393 1.00 97.81 217 LYS A C 1
ATOM 1810 O O . LYS A 1 217 ? 38.511 9.017 -56.560 1.00 97.81 217 LYS A O 1
ATOM 1815 N N . HIS A 1 218 ? 38.782 10.406 -54.820 1.00 97.75 218 HIS A N 1
ATOM 1816 C CA . HIS A 1 218 ? 39.687 11.309 -55.529 1.00 97.75 218 HIS A CA 1
ATOM 1817 C C . HIS A 1 218 ? 41.014 10.629 -55.894 1.00 97.75 218 HIS A C 1
ATOM 1819 O O . HIS A 1 218 ? 41.420 10.684 -57.053 1.00 97.75 218 HIS A O 1
ATOM 1825 N N . ILE A 1 219 ? 41.655 9.939 -54.944 1.00 97.00 219 ILE A N 1
ATOM 1826 C CA . ILE A 1 219 ? 42.901 9.194 -55.186 1.00 97.00 219 ILE A CA 1
ATOM 1827 C C . ILE A 1 219 ? 42.687 8.133 -56.264 1.00 97.00 219 ILE A C 1
ATOM 1829 O O . ILE A 1 219 ? 43.470 8.055 -57.208 1.00 97.00 219 ILE A O 1
ATOM 1833 N N . GLN A 1 220 ? 41.606 7.357 -56.164 1.00 97.56 220 GLN A N 1
ATOM 1834 C CA . GLN A 1 220 ? 41.267 6.333 -57.148 1.00 97.56 220 GLN A CA 1
ATOM 1835 C C . GLN A 1 220 ? 41.035 6.941 -58.537 1.00 97.56 220 GLN A C 1
ATOM 1837 O O . GLN A 1 220 ? 41.542 6.421 -59.530 1.00 97.56 220 GLN A O 1
ATOM 1842 N N . GLY A 1 221 ? 40.307 8.059 -58.615 1.00 97.31 221 GLY A N 1
ATOM 1843 C CA . GLY A 1 221 ? 40.062 8.771 -59.866 1.00 97.31 221 GLY A CA 1
ATOM 1844 C C . GLY A 1 221 ? 41.347 9.304 -60.502 1.00 97.31 221 GLY A C 1
ATOM 1845 O O . GLY A 1 221 ? 41.528 9.176 -61.712 1.00 97.31 221 GLY A O 1
ATOM 1846 N N . THR A 1 222 ? 42.258 9.861 -59.703 1.00 97.50 222 THR A N 1
ATOM 1847 C CA . THR A 1 222 ? 43.564 10.333 -60.184 1.00 97.50 222 THR A CA 1
ATOM 1848 C C . THR A 1 222 ? 44.440 9.164 -60.628 1.00 97.50 222 THR A C 1
ATOM 1850 O O . THR A 1 222 ? 44.945 9.185 -61.744 1.00 97.50 222 THR A O 1
ATOM 1853 N N . ALA A 1 223 ? 44.545 8.098 -59.833 1.00 97.56 223 ALA A N 1
ATOM 1854 C CA . ALA A 1 223 ? 45.320 6.912 -60.193 1.00 97.56 223 ALA A CA 1
ATOM 1855 C C . ALA A 1 223 ? 44.815 6.254 -61.489 1.00 97.56 223 ALA A C 1
ATOM 1857 O O . ALA A 1 223 ? 45.622 5.852 -62.326 1.00 97.56 223 ALA A O 1
ATOM 1858 N N . ALA A 1 224 ? 43.495 6.189 -61.698 1.00 97.25 224 ALA A N 1
ATOM 1859 C CA . ALA A 1 224 ? 42.912 5.686 -62.941 1.00 97.25 224 ALA A CA 1
ATOM 1860 C C . ALA A 1 224 ? 43.289 6.558 -64.152 1.00 97.25 224 ALA A C 1
ATOM 1862 O O . ALA A 1 224 ? 43.633 6.023 -65.205 1.00 97.25 224 ALA A O 1
ATOM 1863 N N . LYS A 1 225 ? 43.275 7.892 -64.001 1.00 97.12 225 LYS A N 1
ATOM 1864 C CA . LYS A 1 225 ? 43.702 8.830 -65.054 1.00 97.12 225 LYS A CA 1
ATOM 1865 C C . LYS A 1 225 ? 45.188 8.693 -65.379 1.00 97.12 225 LYS A C 1
ATOM 1867 O O . LYS A 1 225 ? 45.525 8.596 -66.553 1.00 97.12 225 LYS A O 1
ATOM 1872 N N . GLU A 1 226 ? 46.051 8.641 -64.367 1.00 97.12 226 GLU A N 1
ATOM 1873 C CA . GLU A 1 226 ? 47.499 8.463 -64.550 1.00 97.12 226 GLU A CA 1
ATOM 1874 C C . GLU A 1 226 ? 47.820 7.107 -65.189 1.00 97.12 226 GLU A C 1
ATOM 1876 O O . GLU A 1 226 ? 48.628 7.026 -66.107 1.00 97.12 226 GLU A O 1
ATOM 1881 N N . THR A 1 227 ? 47.130 6.040 -64.771 1.00 96.69 227 THR A N 1
ATOM 1882 C CA . THR A 1 227 ? 47.292 4.702 -65.365 1.00 96.69 227 THR A CA 1
ATOM 1883 C C . THR A 1 227 ? 46.871 4.694 -66.834 1.00 96.69 227 THR A C 1
ATOM 1885 O O . THR A 1 227 ? 47.562 4.110 -67.669 1.00 96.69 227 THR A O 1
ATOM 1888 N N . LEU A 1 228 ? 45.767 5.372 -67.171 1.00 96.94 228 LEU A N 1
ATOM 1889 C CA . LEU A 1 228 ? 45.326 5.525 -68.555 1.00 96.94 228 LEU A CA 1
ATOM 1890 C C . LEU A 1 228 ? 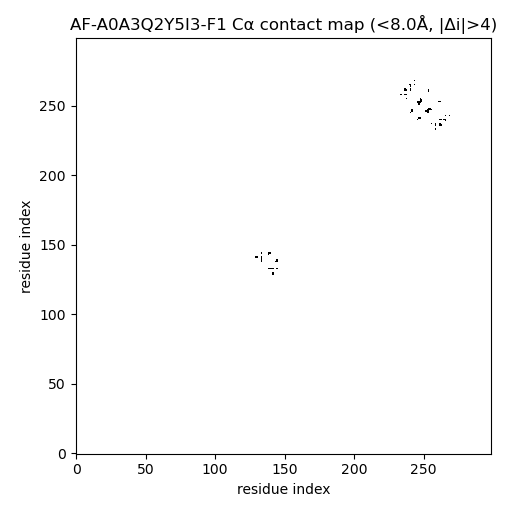46.335 6.334 -69.378 1.00 96.94 228 LEU A C 1
ATOM 1892 O O . LEU A 1 228 ? 46.699 5.909 -70.472 1.00 96.94 228 LEU A O 1
ATOM 1896 N N . LEU A 1 229 ? 46.805 7.472 -68.857 1.00 96.81 229 LEU A N 1
ATOM 1897 C CA . LEU A 1 229 ? 47.793 8.315 -69.529 1.00 96.81 229 LEU A CA 1
ATOM 1898 C C . LEU A 1 229 ? 49.105 7.559 -69.758 1.00 96.81 229 LEU A C 1
ATOM 1900 O O . LEU A 1 229 ? 49.638 7.590 -70.863 1.00 96.81 229 LEU A O 1
ATOM 1904 N N . LEU A 1 230 ? 49.585 6.827 -68.752 1.00 95.38 230 LEU A N 1
ATOM 1905 C CA . LEU A 1 230 ? 50.751 5.962 -68.879 1.00 95.38 230 LEU A CA 1
ATOM 1906 C C . LEU A 1 230 ? 50.531 4.913 -69.973 1.00 95.38 230 LEU A C 1
ATOM 1908 O O . LEU A 1 230 ? 51.399 4.738 -70.819 1.00 95.38 230 LEU A O 1
ATOM 1912 N N . GLY A 1 231 ? 49.365 4.260 -70.010 1.00 94.56 231 GLY A N 1
ATOM 1913 C CA . GLY A 1 231 ? 49.007 3.331 -71.085 1.00 94.56 231 GLY A CA 1
ATOM 1914 C C . GLY A 1 231 ? 49.061 3.978 -72.474 1.00 94.56 231 GLY A C 1
ATOM 1915 O O . GLY A 1 231 ? 49.646 3.408 -73.392 1.00 94.56 231 GLY A O 1
ATOM 1916 N N . LEU A 1 232 ? 48.523 5.193 -72.622 1.00 95.44 232 LEU A N 1
ATOM 1917 C CA . LEU A 1 232 ? 48.573 5.950 -73.879 1.00 95.44 232 LEU A CA 1
ATOM 1918 C C . LEU A 1 232 ? 50.008 6.308 -74.287 1.00 95.44 232 LEU A C 1
ATOM 1920 O O . LEU A 1 232 ? 50.357 6.146 -75.454 1.00 95.44 232 LEU A O 1
ATOM 1924 N N . ILE A 1 233 ? 50.844 6.757 -73.345 1.00 93.31 233 ILE A N 1
ATOM 1925 C CA . ILE A 1 233 ? 52.260 7.066 -73.600 1.00 93.31 233 ILE A CA 1
ATOM 1926 C C . ILE A 1 233 ? 53.006 5.807 -74.040 1.00 93.31 233 ILE A C 1
ATOM 1928 O O . ILE A 1 233 ? 53.721 5.855 -75.037 1.00 93.31 233 ILE A O 1
ATOM 1932 N N . LYS A 1 234 ? 52.808 4.679 -73.345 1.00 94.00 234 LYS A N 1
ATOM 1933 C CA . LYS A 1 234 ? 53.427 3.396 -73.705 1.00 94.00 234 LYS A CA 1
ATOM 1934 C C . LYS A 1 234 ? 53.053 2.968 -75.123 1.00 94.00 234 LYS A C 1
ATOM 1936 O O . LYS A 1 234 ? 53.935 2.612 -75.894 1.00 94.00 234 LYS A O 1
ATOM 1941 N N . MET A 1 235 ? 51.774 3.072 -75.488 1.00 92.75 235 MET A N 1
ATOM 1942 C CA . MET A 1 235 ? 51.317 2.750 -76.846 1.00 92.75 235 MET A CA 1
ATOM 1943 C C . MET A 1 235 ? 51.891 3.710 -77.894 1.00 92.75 235 MET A C 1
ATOM 1945 O O . MET A 1 235 ? 52.323 3.272 -78.953 1.00 92.75 235 MET A O 1
ATOM 1949 N N . ALA A 1 236 ? 51.929 5.016 -77.616 1.00 93.25 236 ALA A N 1
ATOM 1950 C CA . ALA A 1 236 ? 52.497 5.991 -78.544 1.00 93.25 236 ALA A CA 1
ATOM 1951 C C . ALA A 1 236 ? 54.008 5.783 -78.752 1.00 93.25 236 ALA A C 1
ATOM 1953 O O . ALA A 1 236 ? 54.478 5.839 -79.886 1.00 93.25 236 ALA A O 1
ATOM 1954 N N . ALA A 1 237 ? 54.755 5.523 -77.675 1.00 90.81 237 ALA A N 1
ATOM 1955 C CA . ALA A 1 237 ? 56.185 5.233 -77.725 1.00 90.81 237 ALA A CA 1
ATOM 1956 C C . ALA A 1 237 ? 56.471 3.964 -78.537 1.00 90.81 237 ALA A C 1
ATOM 1958 O O . ALA A 1 237 ? 57.314 3.999 -79.430 1.00 90.81 237 ALA A O 1
ATOM 1959 N N . LEU A 1 238 ? 55.720 2.889 -78.287 1.00 90.00 238 LEU A N 1
ATOM 1960 C CA . LEU A 1 238 ? 55.813 1.650 -79.053 1.00 90.00 238 LEU A CA 1
ATOM 1961 C C . LEU A 1 238 ? 55.549 1.890 -80.544 1.00 90.00 238 LEU A C 1
ATOM 1963 O O . LEU A 1 238 ? 56.391 1.554 -81.372 1.00 90.00 238 LEU A O 1
ATOM 1967 N N . ASN A 1 239 ? 54.430 2.540 -80.880 1.00 90.50 239 ASN A N 1
ATOM 1968 C CA . ASN A 1 239 ? 54.058 2.816 -82.269 1.00 90.50 239 ASN A CA 1
ATOM 1969 C C . ASN A 1 239 ? 55.137 3.632 -83.001 1.00 90.50 239 ASN A C 1
ATOM 1971 O O . ASN A 1 239 ? 55.427 3.388 -84.171 1.00 90.50 239 ASN A O 1
ATOM 1975 N N . LEU A 1 240 ? 55.731 4.624 -82.328 1.00 90.62 240 LEU A N 1
ATOM 1976 C CA . LEU A 1 240 ? 56.829 5.406 -82.895 1.00 90.62 240 LEU A CA 1
ATOM 1977 C C . LEU A 1 240 ? 58.093 4.557 -83.069 1.00 90.62 240 LEU A C 1
ATOM 1979 O O . LEU A 1 240 ? 58.759 4.677 -84.095 1.00 90.62 240 LEU A O 1
ATOM 1983 N N . TYR A 1 241 ? 58.429 3.709 -82.093 1.00 88.75 241 TYR A N 1
ATOM 1984 C CA . TYR A 1 241 ? 59.595 2.828 -82.157 1.00 88.75 241 TYR A CA 1
ATOM 1985 C C . TYR A 1 241 ? 59.495 1.857 -83.340 1.00 88.75 241 TYR A C 1
ATOM 1987 O O . TYR A 1 241 ? 60.424 1.778 -84.150 1.00 88.75 241 TYR A O 1
ATOM 1995 N N . GLU A 1 242 ? 58.343 1.206 -83.500 1.00 86.94 242 GLU A N 1
ATOM 1996 C CA . GLU A 1 242 ? 58.043 0.335 -84.642 1.00 86.94 242 GLU A CA 1
ATOM 1997 C C . GLU A 1 242 ? 58.148 1.096 -85.975 1.00 86.94 242 GLU A C 1
ATOM 1999 O O . GLU A 1 242 ? 58.777 0.612 -86.916 1.00 86.94 242 GLU A O 1
ATOM 2004 N N . LEU A 1 243 ? 57.634 2.334 -86.050 1.00 87.81 243 LEU A N 1
ATOM 2005 C CA . LEU A 1 243 ? 57.738 3.175 -87.251 1.00 87.81 243 LEU A CA 1
ATOM 2006 C C . LEU A 1 243 ? 59.194 3.485 -87.640 1.00 87.81 243 LEU A C 1
ATOM 2008 O O . LEU A 1 243 ? 59.509 3.580 -88.825 1.00 87.81 243 LEU A O 1
ATOM 2012 N N . THR A 1 244 ? 60.094 3.623 -86.664 1.00 84.56 244 THR A N 1
ATOM 2013 C CA . THR A 1 244 ? 61.535 3.823 -86.915 1.00 84.56 244 THR A CA 1
ATOM 2014 C C . THR A 1 244 ? 62.284 2.542 -87.306 1.00 84.56 244 THR A C 1
ATOM 2016 O O . THR A 1 244 ? 63.508 2.561 -87.430 1.00 84.56 244 THR A O 1
ATOM 2019 N N . GLY A 1 245 ? 61.568 1.436 -87.534 1.00 79.56 245 GLY A N 1
ATOM 2020 C CA . GLY A 1 245 ? 62.139 0.140 -87.905 1.00 79.56 245 GLY A CA 1
ATOM 2021 C C . GLY A 1 245 ? 62.593 -0.694 -86.706 1.00 79.56 245 GLY A C 1
ATOM 2022 O O . GLY A 1 245 ? 63.400 -1.609 -86.867 1.00 79.56 245 GLY A O 1
ATOM 2023 N N . GLY A 1 246 ? 62.118 -0.362 -85.502 1.00 80.88 246 GLY A N 1
ATOM 2024 C CA . GLY A 1 246 ? 62.317 -1.169 -84.308 1.00 80.88 246 GLY A CA 1
ATOM 2025 C C . GLY A 1 246 ? 61.537 -2.480 -84.380 1.00 80.88 246 GLY A C 1
ATOM 2026 O O . GLY A 1 246 ? 60.361 -2.477 -84.724 1.00 80.88 246 GLY A O 1
ATOM 2027 N N . ASP A 1 247 ? 62.189 -3.591 -84.040 1.00 78.12 247 ASP A N 1
ATOM 2028 C CA . ASP A 1 247 ? 61.544 -4.900 -83.923 1.00 78.12 247 ASP A CA 1
ATOM 2029 C C . ASP A 1 247 ? 61.240 -5.193 -82.447 1.00 78.12 247 ASP A C 1
ATOM 2031 O O . ASP A 1 247 ? 62.062 -4.925 -81.562 1.00 78.12 247 ASP A O 1
ATOM 2035 N N . VAL A 1 248 ? 60.047 -5.716 -82.189 1.00 70.06 248 VAL A N 1
ATOM 2036 C CA . VAL A 1 248 ? 59.507 -5.983 -80.848 1.00 70.06 248 VAL A CA 1
ATOM 2037 C C . VAL A 1 248 ? 59.426 -7.493 -80.583 1.00 70.06 248 VAL A C 1
ATOM 2039 O O . VAL A 1 248 ? 59.387 -7.900 -79.425 1.00 70.06 248 VAL A O 1
ATOM 2042 N N . ASP A 1 249 ? 59.480 -8.325 -81.633 1.00 66.75 249 ASP A N 1
ATOM 2043 C CA . ASP A 1 249 ? 59.240 -9.779 -81.565 1.00 66.75 249 ASP A CA 1
ATOM 2044 C C . ASP A 1 249 ? 60.487 -10.622 -81.933 1.00 66.75 249 ASP A C 1
ATOM 2046 O O . ASP A 1 249 ? 60.452 -11.853 -81.935 1.00 66.75 249 ASP A O 1
ATOM 2050 N N . GLY A 1 250 ? 61.618 -9.972 -82.240 1.00 64.50 250 GLY A N 1
ATOM 2051 C CA . GLY A 1 250 ? 62.887 -10.619 -82.595 1.00 64.50 250 GLY A CA 1
ATOM 2052 C C . GLY A 1 250 ? 63.850 -10.870 -81.422 1.00 64.50 250 GLY A C 1
ATOM 2053 O O . GLY A 1 250 ? 63.799 -10.216 -80.386 1.00 64.50 250 GLY A O 1
ATOM 2054 N N . GLU A 1 251 ? 64.836 -11.758 -81.619 1.00 59.09 251 GLU A N 1
ATOM 2055 C CA . GLU A 1 251 ? 65.864 -12.146 -80.621 1.00 59.09 251 GLU A CA 1
ATOM 2056 C C . GLU A 1 251 ? 66.759 -10.967 -80.148 1.00 59.09 251 GLU A C 1
ATOM 2058 O O . GLU A 1 251 ? 67.423 -11.044 -79.116 1.00 59.09 251 GLU A O 1
ATOM 2063 N N . LYS A 1 252 ? 66.763 -9.855 -80.902 1.00 63.22 252 LYS A N 1
ATOM 2064 C CA . LYS A 1 252 ? 67.428 -8.571 -80.580 1.00 63.22 252 LYS A CA 1
ATOM 2065 C C . LYS A 1 252 ? 66.438 -7.405 -80.388 1.00 63.22 252 LYS A C 1
ATOM 2067 O O . LYS A 1 252 ? 66.866 -6.249 -80.290 1.00 63.22 252 LYS A O 1
ATOM 2072 N N . GLY A 1 253 ? 65.139 -7.697 -80.404 1.00 72.44 253 GLY A N 1
ATOM 2073 C CA . GLY A 1 253 ? 64.062 -6.723 -80.269 1.00 72.44 253 GLY A CA 1
ATOM 2074 C C . GLY A 1 253 ? 63.945 -6.173 -78.849 1.00 72.44 253 GLY A C 1
ATOM 2075 O O . GLY A 1 253 ? 64.432 -6.778 -77.893 1.00 72.44 253 GLY A O 1
ATOM 2076 N N . VAL A 1 254 ? 63.343 -4.989 -78.700 1.00 80.50 254 VAL A N 1
ATOM 2077 C CA . VAL A 1 254 ? 63.038 -4.447 -77.361 1.00 80.50 254 VAL A CA 1
ATOM 2078 C C . VAL A 1 254 ? 61.716 -5.037 -76.887 1.00 80.50 254 VAL A C 1
ATOM 2080 O O . VAL A 1 254 ? 60.745 -4.956 -77.637 1.00 80.50 254 VAL A O 1
ATOM 2083 N N . PRO A 1 255 ? 61.629 -5.567 -75.655 1.00 82.19 255 PRO A N 1
ATOM 2084 C CA . PRO A 1 255 ? 60.374 -6.085 -75.128 1.00 82.19 255 PRO A CA 1
ATOM 2085 C C . PRO A 1 255 ? 59.243 -5.050 -75.161 1.00 82.19 255 PRO A C 1
ATOM 2087 O O . PRO A 1 255 ? 59.446 -3.876 -74.851 1.00 82.19 255 PRO A O 1
ATOM 2090 N N . LEU A 1 256 ? 58.019 -5.514 -75.426 1.00 78.81 256 LEU A N 1
ATOM 2091 C CA . LEU A 1 256 ? 56.805 -4.686 -75.463 1.00 78.81 256 LEU A CA 1
ATOM 2092 C C . LEU A 1 256 ? 56.599 -3.848 -74.185 1.00 78.81 256 LEU A C 1
ATOM 2094 O O . LEU A 1 256 ? 56.135 -2.712 -74.240 1.00 78.81 256 LEU A O 1
ATOM 2098 N N . SER A 1 257 ? 56.949 -4.409 -73.023 1.00 81.12 257 SER A N 1
ATOM 2099 C CA . SER A 1 257 ? 56.783 -3.755 -71.718 1.00 81.12 257 SER A CA 1
ATOM 2100 C C . SER A 1 257 ? 57.897 -2.755 -71.377 1.00 81.12 257 SER A C 1
ATOM 2102 O O . SER A 1 257 ? 57.757 -2.030 -70.387 1.00 81.12 257 SER A O 1
ATOM 2104 N N . ASP A 1 258 ? 58.991 -2.735 -72.138 1.00 87.25 258 ASP A N 1
ATOM 2105 C CA . ASP A 1 258 ? 60.171 -1.914 -71.863 1.00 87.25 258 ASP A CA 1
ATOM 2106 C C . ASP A 1 258 ? 60.123 -0.602 -72.656 1.00 87.25 258 ASP A C 1
ATOM 2108 O O . ASP A 1 258 ? 60.806 -0.393 -73.660 1.00 87.25 258 ASP A O 1
ATOM 2112 N N . THR A 1 259 ? 59.242 0.286 -72.201 1.00 89.25 259 THR A N 1
ATOM 2113 C CA . THR A 1 259 ? 59.029 1.600 -72.815 1.00 89.25 259 THR A CA 1
ATOM 2114 C C . THR A 1 259 ? 60.254 2.509 -72.697 1.00 89.25 259 THR A C 1
ATOM 2116 O O . THR A 1 259 ? 60.487 3.316 -73.594 1.00 89.25 259 THR A O 1
ATOM 2119 N N . ASP A 1 260 ? 61.055 2.372 -71.637 1.00 90.06 260 ASP A N 1
ATOM 2120 C CA . ASP A 1 260 ? 62.231 3.219 -71.413 1.00 90.06 260 ASP A CA 1
ATOM 2121 C C . ASP A 1 260 ? 63.289 2.965 -72.494 1.00 90.06 260 ASP A C 1
ATOM 2123 O O . ASP A 1 260 ? 63.730 3.897 -73.169 1.00 90.06 260 ASP A O 1
ATOM 2127 N N . THR A 1 261 ? 63.593 1.693 -72.772 1.00 88.88 261 THR A N 1
ATOM 2128 C CA . THR A 1 261 ? 64.527 1.326 -73.845 1.00 88.88 261 THR A CA 1
ATOM 2129 C C . THR A 1 261 ? 63.995 1.710 -75.235 1.00 88.88 261 THR A C 1
ATOM 2131 O O . THR A 1 261 ? 64.775 2.118 -76.102 1.00 88.88 261 THR A O 1
ATOM 2134 N N . GLN A 1 262 ? 62.679 1.619 -75.480 1.00 88.56 262 GLN A N 1
ATOM 2135 C CA . GLN A 1 262 ? 62.063 2.078 -76.740 1.00 88.56 262 GLN A CA 1
ATOM 2136 C C . GLN A 1 262 ? 62.259 3.591 -76.941 1.00 88.56 262 GLN A C 1
ATOM 2138 O O . GLN A 1 262 ? 62.661 4.028 -78.023 1.00 88.56 262 GLN A O 1
ATOM 2143 N N . LEU A 1 263 ? 62.026 4.389 -75.893 1.00 91.44 263 LEU A N 1
ATOM 2144 C CA . LEU A 1 263 ? 62.210 5.843 -75.915 1.00 91.44 263 LEU A CA 1
ATOM 2145 C C . LEU A 1 263 ? 63.679 6.244 -76.089 1.00 91.44 263 LEU A C 1
ATOM 2147 O O . LEU A 1 263 ? 63.966 7.173 -76.847 1.00 91.44 263 LEU A O 1
ATOM 2151 N N . ASP A 1 264 ? 64.614 5.537 -75.455 1.00 91.19 264 ASP A N 1
ATOM 2152 C CA . ASP A 1 264 ? 66.049 5.785 -75.626 1.00 91.19 264 ASP A CA 1
ATOM 2153 C C . ASP A 1 264 ? 66.503 5.521 -77.066 1.00 91.19 264 ASP A C 1
ATOM 2155 O O . ASP A 1 264 ? 67.207 6.344 -77.660 1.00 91.19 264 ASP A O 1
ATOM 2159 N N . LYS A 1 265 ? 66.043 4.421 -77.679 1.00 88.06 265 LYS A N 1
ATOM 2160 C CA . LYS A 1 265 ? 66.321 4.135 -79.097 1.00 88.06 265 LYS A CA 1
ATOM 2161 C C . LYS A 1 265 ? 65.705 5.184 -80.022 1.00 88.06 265 LYS A C 1
ATOM 2163 O O . LYS A 1 265 ? 66.373 5.631 -80.953 1.00 88.06 265 LYS A O 1
ATOM 2168 N N . LEU A 1 266 ? 64.478 5.627 -79.744 1.00 89.69 266 LEU A N 1
ATOM 2169 C CA . LEU A 1 266 ? 63.835 6.721 -80.478 1.00 89.69 266 LEU A CA 1
ATOM 2170 C C . LEU A 1 266 ? 64.624 8.028 -80.378 1.00 89.69 266 LEU A C 1
ATOM 2172 O O . LEU A 1 266 ? 64.810 8.719 -81.378 1.00 89.69 266 LEU A O 1
ATOM 2176 N N . LYS A 1 267 ? 65.120 8.364 -79.186 1.00 91.75 267 LYS A N 1
ATOM 2177 C CA . LYS A 1 267 ? 65.944 9.554 -78.965 1.00 91.75 267 LYS A CA 1
ATOM 2178 C C . LYS A 1 267 ? 67.246 9.489 -79.759 1.00 91.75 267 LYS A C 1
ATOM 2180 O O . LYS A 1 267 ? 67.603 10.481 -80.392 1.00 91.75 267 LYS A O 1
ATOM 2185 N N . MET A 1 268 ? 67.926 8.340 -79.748 1.00 89.44 268 MET A N 1
ATOM 2186 C CA . MET A 1 268 ? 69.123 8.119 -80.564 1.00 89.44 268 MET A CA 1
ATOM 2187 C C . MET A 1 268 ? 68.805 8.281 -82.051 1.00 89.44 268 MET A C 1
ATOM 2189 O O . MET A 1 268 ? 69.462 9.069 -82.720 1.00 89.44 268 MET A O 1
ATOM 2193 N N . PHE A 1 269 ? 67.726 7.660 -82.537 1.00 89.12 269 PHE A N 1
ATOM 2194 C CA . PHE A 1 269 ? 67.289 7.801 -83.927 1.00 89.12 269 PHE A CA 1
ATOM 2195 C C . PHE A 1 269 ? 67.020 9.263 -84.316 1.00 89.12 269 PHE A C 1
ATOM 2197 O O . PHE A 1 269 ? 67.468 9.715 -85.369 1.00 89.12 269 PHE A O 1
ATOM 2204 N N . MET A 1 270 ? 66.317 10.030 -83.473 1.00 89.25 270 MET A N 1
ATOM 2205 C CA . MET A 1 270 ? 66.051 11.453 -83.723 1.00 89.25 270 MET A CA 1
ATOM 2206 C C . MET A 1 270 ? 67.334 12.291 -83.735 1.00 89.25 270 MET A C 1
ATOM 2208 O O . MET A 1 270 ? 67.459 13.208 -84.549 1.00 89.25 270 MET A O 1
ATOM 2212 N N . GLN A 1 271 ? 68.272 12.000 -82.833 1.00 90.88 271 GLN A N 1
ATOM 2213 C CA . GLN A 1 271 ? 69.550 12.698 -82.749 1.00 90.88 271 GLN A CA 1
ATOM 2214 C C . GLN A 1 271 ? 70.422 12.394 -83.974 1.00 90.88 271 GLN A C 1
ATOM 2216 O O . GLN A 1 271 ? 70.918 13.330 -84.598 1.00 90.88 271 GLN A O 1
ATOM 2221 N N . ASP A 1 272 ? 70.494 11.128 -84.383 1.00 89.00 272 ASP A N 1
ATOM 2222 C CA . ASP A 1 272 ? 71.178 10.695 -85.602 1.00 89.00 272 ASP A CA 1
ATOM 2223 C C . ASP A 1 272 ? 70.574 11.383 -86.833 1.00 89.00 272 ASP A C 1
ATOM 2225 O O . ASP A 1 272 ? 71.297 11.961 -87.643 1.00 89.00 272 ASP A O 1
ATOM 2229 N N . HIS A 1 273 ? 69.240 11.423 -86.947 1.00 85.69 273 HIS A N 1
ATOM 2230 C CA . HIS A 1 273 ? 68.563 12.139 -88.033 1.00 85.69 273 HIS A CA 1
ATOM 2231 C C . HIS A 1 273 ? 68.881 13.636 -88.032 1.00 85.69 273 HIS A C 1
ATOM 2233 O O . HIS A 1 273 ? 69.133 14.224 -89.085 1.00 85.69 273 HIS A O 1
ATOM 2239 N N . LYS A 1 274 ? 68.882 14.273 -86.859 1.00 89.44 274 LYS A N 1
ATOM 2240 C CA . LYS A 1 274 ? 69.206 15.696 -86.717 1.00 89.44 274 LYS A CA 1
ATOM 2241 C C . LYS A 1 274 ? 70.647 15.985 -87.121 1.00 89.44 274 LYS A C 1
ATOM 2243 O O . LYS A 1 274 ? 70.898 16.997 -87.777 1.00 89.44 274 LYS A O 1
ATOM 2248 N N . ASP A 1 275 ? 71.579 15.122 -86.740 1.00 87.88 275 ASP A N 1
ATOM 2249 C CA . ASP A 1 275 ? 72.988 15.274 -87.075 1.00 87.88 275 ASP A CA 1
ATOM 2250 C C . ASP A 1 275 ? 73.230 15.013 -88.571 1.00 87.88 275 ASP A C 1
ATOM 2252 O O . ASP A 1 275 ? 73.929 15.801 -89.209 1.00 87.88 275 ASP A O 1
ATOM 2256 N N . ILE A 1 276 ? 72.539 14.041 -89.182 1.00 86.00 276 ILE A N 1
ATOM 2257 C CA . ILE A 1 276 ? 72.508 13.861 -90.644 1.00 86.00 276 ILE A CA 1
ATOM 2258 C C . ILE A 1 276 ? 71.993 15.134 -91.331 1.00 86.00 276 ILE A C 1
ATOM 2260 O O . ILE A 1 276 ? 72.662 15.673 -92.212 1.00 86.00 276 ILE A O 1
ATOM 2264 N N . VAL A 1 277 ? 70.844 15.672 -90.914 1.00 84.81 277 VAL A N 1
ATOM 2265 C CA . VAL A 1 277 ? 70.276 16.896 -91.506 1.00 84.81 277 VAL A CA 1
ATOM 2266 C C . VAL A 1 277 ? 71.221 18.091 -91.346 1.00 84.81 277 VAL A C 1
ATOM 2268 O O . VAL A 1 277 ? 71.393 18.854 -92.295 1.00 84.81 277 VAL A O 1
ATOM 2271 N N . ARG A 1 278 ? 71.892 18.245 -90.197 1.00 83.94 278 ARG A N 1
ATOM 2272 C CA . ARG A 1 278 ? 72.915 19.286 -89.989 1.00 83.94 278 ARG A CA 1
ATOM 2273 C C . ARG A 1 278 ? 74.107 19.130 -90.926 1.00 83.9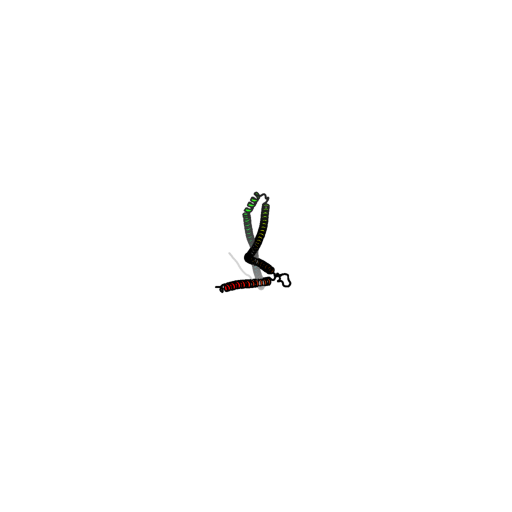4 278 ARG A C 1
ATOM 2275 O O . ARG A 1 278 ? 74.578 20.135 -91.454 1.00 83.94 278 ARG A O 1
ATOM 2282 N N . LEU A 1 279 ? 74.586 17.905 -91.152 1.00 81.50 279 LEU A N 1
ATOM 2283 C CA . LEU A 1 279 ? 75.658 17.635 -92.116 1.00 81.50 279 LEU A CA 1
ATOM 2284 C C . LEU A 1 279 ? 75.233 18.031 -93.540 1.00 81.50 279 LEU A C 1
ATOM 2286 O O . LEU A 1 279 ? 76.016 18.645 -94.269 1.00 81.50 279 LEU A O 1
ATOM 2290 N N . TYR A 1 280 ? 73.978 17.771 -93.915 1.00 74.81 280 TYR A N 1
ATOM 2291 C CA . TYR A 1 280 ? 73.414 18.204 -95.199 1.00 74.81 280 TYR A CA 1
ATOM 2292 C C . TYR A 1 280 ? 73.209 19.730 -95.294 1.00 74.81 280 TYR A C 1
ATOM 2294 O O . TYR A 1 280 ? 73.505 20.334 -96.321 1.00 74.81 280 TYR A O 1
ATOM 2302 N N . GLN A 1 281 ? 72.768 20.398 -94.227 1.00 72.06 281 GLN A N 1
ATOM 2303 C CA . GLN A 1 281 ? 72.585 21.859 -94.209 1.00 72.06 281 GLN A CA 1
ATOM 2304 C C . GLN A 1 281 ? 73.922 22.619 -94.195 1.00 72.06 281 GLN A C 1
ATOM 2306 O O . GLN A 1 281 ? 74.072 23.627 -94.884 1.00 72.06 281 GLN A O 1
ATOM 2311 N N . GLY A 1 282 ? 74.925 22.115 -93.470 1.00 67.25 282 GLY A N 1
ATOM 2312 C CA . GLY A 1 282 ? 76.278 22.678 -93.460 1.00 67.25 282 GLY A CA 1
ATOM 2313 C C . GLY A 1 282 ? 77.023 22.490 -94.786 1.00 67.25 282 GLY A C 1
ATOM 2314 O O . GLY A 1 282 ? 77.780 23.370 -95.195 1.00 67.25 282 GLY A O 1
ATOM 2315 N N . SER A 1 283 ? 76.776 21.385 -95.497 1.00 58.66 283 SER A N 1
ATOM 2316 C CA . SER A 1 283 ? 77.292 21.185 -96.861 1.00 58.66 283 SER A CA 1
ATOM 2317 C C . SER A 1 283 ? 76.549 22.027 -97.904 1.00 58.66 283 SER A C 1
ATOM 2319 O O . SER A 1 283 ? 77.177 22.497 -98.850 1.00 58.66 283 SER A O 1
ATOM 2321 N N . SER A 1 284 ? 75.260 22.322 -97.703 1.00 56.50 284 SER A N 1
ATOM 2322 C CA . SER A 1 284 ? 74.525 23.280 -98.542 1.00 56.50 284 SER A CA 1
ATOM 2323 C C . SER A 1 284 ? 75.060 24.714 -98.402 1.00 56.50 284 SER A C 1
ATOM 2325 O O . SER A 1 284 ? 75.230 25.384 -99.414 1.00 56.50 284 SER A O 1
ATOM 2327 N N . HIS A 1 285 ? 75.403 25.173 -97.189 1.00 54.16 285 HIS A N 1
ATOM 2328 C CA . HIS A 1 285 ? 75.963 26.520 -96.986 1.00 54.16 285 HIS A CA 1
ATOM 2329 C C . HIS A 1 285 ? 77.418 26.678 -97.456 1.00 54.16 285 HIS A C 1
ATOM 2331 O O . HIS A 1 285 ? 77.766 27.741 -97.965 1.00 54.16 285 HIS A O 1
ATOM 2337 N N . ARG A 1 286 ? 78.261 25.633 -97.385 1.00 53.19 286 ARG A N 1
ATOM 2338 C CA . ARG A 1 286 ? 79.596 25.672 -98.022 1.00 53.19 286 ARG A CA 1
ATOM 2339 C C . ARG A 1 286 ? 79.521 25.777 -99.545 1.00 53.19 286 ARG A C 1
ATOM 2341 O O . ARG A 1 286 ? 80.315 26.502 -100.132 1.00 53.19 286 ARG A O 1
ATOM 2348 N N . ASN A 1 287 ? 78.539 25.126 -100.169 1.00 52.62 287 ASN A N 1
ATOM 2349 C CA . ASN A 1 287 ? 78.319 25.237 -101.612 1.00 52.62 287 ASN A CA 1
ATOM 2350 C C . ASN A 1 287 ? 77.806 26.630 -102.038 1.00 52.62 287 ASN A C 1
ATOM 2352 O O . ASN A 1 287 ? 77.991 27.010 -103.195 1.00 52.62 287 ASN A O 1
ATOM 2356 N N . ASP A 1 288 ? 77.198 27.400 -101.128 1.00 52.84 288 ASP A N 1
ATOM 2357 C CA . ASP A 1 288 ? 76.788 28.790 -101.378 1.00 52.84 288 ASP A CA 1
ATOM 2358 C C . ASP A 1 288 ? 77.936 29.799 -101.131 1.00 52.84 288 ASP A C 1
ATOM 2360 O O . ASP A 1 288 ? 78.046 30.790 -101.856 1.00 52.84 288 ASP A O 1
ATOM 2364 N N . GLU A 1 289 ? 78.855 29.538 -100.191 1.00 52.31 289 GLU A N 1
ATOM 2365 C CA . GLU A 1 289 ? 80.069 30.357 -99.987 1.00 52.31 289 GLU A CA 1
ATOM 2366 C C . GLU A 1 289 ? 81.160 30.118 -101.055 1.00 52.31 289 GLU A C 1
ATOM 2368 O O . GLU A 1 289 ? 81.813 31.073 -101.492 1.00 52.31 289 GLU A O 1
ATOM 2373 N N . GLU A 1 290 ? 81.326 28.887 -101.560 1.00 51.28 290 GLU A N 1
ATOM 2374 C CA . GLU A 1 290 ? 82.218 28.617 -102.706 1.00 51.28 290 GLU A CA 1
ATOM 2375 C C . GLU A 1 290 ? 81.708 29.270 -104.001 1.00 51.28 290 GLU A C 1
ATOM 2377 O O . GLU A 1 290 ? 82.505 29.758 -104.802 1.00 51.28 290 GLU A O 1
ATOM 2382 N N . LYS A 1 291 ? 80.387 29.391 -104.192 1.00 52.09 291 LYS A N 1
ATOM 2383 C CA . LYS A 1 291 ? 79.829 30.136 -105.335 1.00 52.09 291 LYS A CA 1
ATOM 2384 C C . LYS A 1 291 ? 80.079 31.645 -105.245 1.00 52.09 291 LYS A C 1
ATOM 2386 O O . LYS A 1 291 ? 80.369 32.253 -106.270 1.00 52.09 291 LYS A O 1
ATOM 2391 N N . ASN A 1 292 ? 80.034 32.239 -104.049 1.00 50.97 292 ASN A N 1
ATOM 2392 C CA . ASN A 1 292 ? 80.259 33.680 -103.865 1.00 50.97 292 ASN A CA 1
ATOM 2393 C C . ASN A 1 292 ? 81.740 34.101 -103.949 1.00 50.97 292 ASN A C 1
ATOM 2395 O O . ASN A 1 292 ? 82.036 35.245 -104.301 1.00 50.97 292 ASN A O 1
ATOM 2399 N N . THR A 1 293 ? 82.685 33.198 -103.673 1.00 54.00 293 THR A N 1
ATOM 2400 C CA . THR A 1 293 ? 84.129 33.467 -103.833 1.00 54.00 293 THR A CA 1
ATOM 2401 C C . THR A 1 293 ? 84.619 33.278 -105.274 1.00 54.00 293 THR A C 1
ATOM 2403 O O . THR A 1 293 ? 85.538 33.978 -105.703 1.00 54.00 293 THR A O 1
ATOM 2406 N N . LEU A 1 294 ? 83.947 32.438 -106.070 1.00 55.12 294 LEU A N 1
ATOM 2407 C CA . LEU A 1 294 ? 84.200 32.288 -107.511 1.00 55.12 294 LEU A CA 1
ATOM 2408 C C . LEU A 1 294 ? 83.645 33.447 -108.365 1.00 55.12 294 LEU A C 1
ATOM 2410 O O . LEU A 1 294 ? 84.096 33.636 -109.491 1.00 55.12 294 LEU A O 1
ATOM 2414 N N . THR A 1 295 ? 82.733 34.273 -107.840 1.00 54.66 295 THR A N 1
ATOM 2415 C CA . THR A 1 295 ? 82.234 35.480 -108.533 1.00 54.66 295 THR A CA 1
ATOM 2416 C C . THR A 1 295 ? 83.072 36.744 -108.307 1.00 54.66 295 THR A C 1
ATOM 2418 O O . THR A 1 295 ? 82.878 37.722 -109.020 1.00 54.66 295 THR A O 1
ATOM 2421 N N . LEU A 1 296 ? 84.020 36.750 -107.360 1.00 53.09 296 LEU A N 1
ATOM 2422 C CA . LEU A 1 296 ? 84.831 37.935 -107.009 1.00 53.09 296 LEU A CA 1
ATOM 2423 C C . LEU A 1 296 ? 86.256 37.940 -107.599 1.00 53.09 296 LEU A C 1
ATOM 2425 O O . LEU A 1 296 ? 87.029 38.852 -107.327 1.00 53.09 296 LEU A O 1
ATOM 2429 N N . THR A 1 297 ? 86.604 36.953 -108.428 1.00 51.84 297 THR A N 1
ATOM 2430 C CA . THR A 1 297 ? 87.881 36.888 -109.177 1.00 51.84 297 THR A CA 1
ATOM 2431 C C . THR A 1 297 ? 87.722 37.079 -110.691 1.00 51.84 297 THR A C 1
ATOM 2433 O O . THR A 1 297 ? 88.691 36.974 -111.439 1.00 51.84 297 THR A O 1
ATOM 2436 N N . GLN A 1 298 ? 86.520 37.432 -111.151 1.00 49.88 298 GLN A N 1
ATOM 2437 C CA . GLN A 1 298 ? 86.269 37.937 -112.501 1.00 49.88 298 GLN A CA 1
ATOM 2438 C C . GLN A 1 298 ? 85.566 39.295 -112.418 1.00 49.88 298 GLN A C 1
ATOM 2440 O O . GLN A 1 298 ? 84.372 39.360 -112.683 1.00 49.88 298 GLN A O 1
ATOM 2445 N N . HIS A 1 299 ? 86.291 40.351 -112.042 1.00 43.75 299 HIS A N 1
ATOM 2446 C CA . HIS A 1 299 ? 86.131 41.738 -112.514 1.00 43.75 299 HIS A CA 1
ATOM 2447 C C . HIS A 1 299 ? 87.409 42.517 -112.192 1.00 43.75 299 HIS A C 1
ATOM 2449 O O . HIS A 1 299 ? 87.810 42.520 -111.007 1.00 43.75 299 HIS A O 1
#

InterPro domains:
  IPR051147 Cilia- and flagella-associated domain-containing protein [PTHR21683] (27-291)

pLDDT: mean 83.69, std 16.29, range [36.44, 98.5]

Secondary structure (DSSP, 8-state):
----------------SSHHHHHHHHHHHHHHHHHHHHHHHHHHHHHHHHHHHHHHHHHHHHHHHHHHHHHHHHHHHHHHHHHHHHHHHHHHHHHHHHHHHHHHHHHHHHHHHHHHHHHHHHTHHHHHHHHHHHHHS--SSHHHHHHHHHHHHHHHHHHHHHHHHHHHHHHHHHHHHHHHHHHHHHHHHHHHHHHHHHHHHHHHHHHHHHHHHHHHHHHHHHHHHHHHHHHHHHHHHHHHHHHTT--SSSTTSPPTT-HHHHHHHHHHHHHHHHHHHHHHHHHHHHHHHHHHHHTSS--

Foldseek 3Di:
DDDDDDDDDDDDDDDDDPPVVVVVVVVVVVVVVVVVVVVVVVVVVVVVVVVVVVVVVVVVVVVVVVVVVVVPPVVVVVVVVVVVVVVVVVVVVVVVVVVVVVVVVVVVVVVVVVVVVVVCVVCVVVVVVLVVVCVVDVDPDSVRVVVVVVVVVVVVVVVVVVVVVVVVVVVVVVVVVVVVVVVVVVVVVVVVVVVVVVVVVCVVVVVVVVVVVVVVVVVVVVVVVVVVVVVVLLVVLVVLLVVLVADQPDPPGDDSPCSVVSVVVSVVSVVVVVVVVVVVVVVVVVVVVVVVVVVVVPD

Organism: Hippocampus comes (NCBI:txid109280)